Protein AF-A0A845HX60-F1 (afdb_monomer)

Sequence (208 aa):
MWHSAYTTTGILAAAALIGAAMPAHAAPAGPSLRDALAPGLLGLYPTERFKLATGRCQDCAAPEQALWYFNDDMVAVAKAGPAGYAPRLRAQEDVLAWLISGGGRPRDQPPPLVWIGSPHVAEGRLGADARLARSDGAPPLPVELTPKLSTNRSYADAGSLAFFAGGDVKARGALTEERFVVRTLWPKRYALGAAAPSVPLAGGETVE

Mean predicted aligned error: 11.23 Å

Organism: NCBI:txid2692166

Secondary structure (DSSP, 8-state):
-------------------------PPPPPPSEEETTSSSEETTEEGGGEEEEETT-SS-SS-HHHHHHTTTSEEEEESS------TTS-HHHHHHHHHHHHTTPPPS---SEEE---SEEEEEEEPTTSEEEETTSPPPEEEEEPPPPTT-SS---HHHHHHHTTSEEEEEEEE-SS-EEEEEEEEGGG---PPPPPPPPPTT----

Foldseek 3Di:
DDDDDDDDDDDDDDDDDPPDDDPDPDDPDDFQKDFLLDWDDDDPDTLVQWDWDFLCDPPAQADVVVSVVRVPAIKTAGPDQADDFDPPDDPVVRVVVCCVVPVPDDDPHHHRMDGSPARMKGKAAQALQQWGDGPVRDDTFHEDEDDDDPPDPDDDDSVNSNVRHRFIKMFGADDDPRHGHGDDIGGCVPPDDPDDPDDPDDVPDDPD

Structure (mmCIF, N/CA/C/O backbone):
data_AF-A0A845HX60-F1
#
_entry.id   AF-A0A845HX60-F1
#
loop_
_atom_site.group_PDB
_atom_site.id
_atom_site.type_symbol
_atom_site.label_atom_id
_atom_site.label_alt_id
_atom_site.label_comp_id
_atom_site.label_asym_id
_atom_site.label_entity_id
_atom_site.label_seq_id
_atom_site.pdbx_PDB_ins_code
_atom_site.Cartn_x
_atom_site.Cartn_y
_atom_site.Cartn_z
_atom_site.occupancy
_atom_site.B_iso_or_equiv
_atom_site.auth_seq_id
_atom_site.auth_comp_id
_atom_site.auth_asym_id
_atom_site.auth_atom_id
_atom_site.pdbx_PDB_model_num
ATOM 1 N N . MET A 1 1 ? 30.840 -36.606 80.449 1.00 36.91 1 MET A N 1
ATOM 2 C CA . MET A 1 1 ? 32.286 -36.314 80.308 1.00 36.91 1 MET A CA 1
ATOM 3 C C . MET A 1 1 ? 32.554 -36.172 78.813 1.00 36.91 1 MET A C 1
ATOM 5 O O . MET A 1 1 ? 32.333 -37.140 78.109 1.00 36.91 1 MET A O 1
ATOM 9 N N . TRP A 1 2 ? 32.534 -34.954 78.261 1.00 35.72 2 TRP A N 1
ATOM 10 C CA . TRP A 1 2 ? 33.646 -33.986 78.112 1.00 35.72 2 TRP A CA 1
ATOM 11 C C . TRP A 1 2 ? 34.574 -34.267 76.899 1.00 35.72 2 TRP A C 1
ATOM 13 O O . TRP A 1 2 ? 35.331 -35.226 76.948 1.00 35.72 2 TRP A O 1
ATOM 23 N N . HIS A 1 3 ? 34.503 -33.344 75.910 1.00 36.12 3 HIS A N 1
ATOM 24 C CA . HIS A 1 3 ? 35.477 -32.909 74.862 1.00 36.12 3 HIS A CA 1
ATOM 25 C C . HIS A 1 3 ? 35.933 -33.911 73.771 1.00 36.12 3 HIS A C 1
ATOM 27 O O . HIS A 1 3 ? 35.998 -35.098 74.031 1.00 36.12 3 HIS A O 1
ATOM 33 N N . SER A 1 4 ? 36.296 -33.565 72.520 1.00 39.12 4 SER A N 1
ATOM 34 C CA . SER A 1 4 ? 36.522 -32.318 71.744 1.00 39.12 4 SER A CA 1
ATOM 35 C C . SER A 1 4 ? 36.576 -32.705 70.240 1.00 39.12 4 SER A C 1
ATOM 37 O O . SER A 1 4 ? 37.099 -33.766 69.922 1.00 39.12 4 SER A O 1
ATOM 39 N N . ALA A 1 5 ? 35.887 -32.012 69.323 1.00 44.66 5 ALA A N 1
ATOM 40 C CA . ALA A 1 5 ? 36.403 -31.038 68.335 1.00 44.66 5 ALA A CA 1
ATOM 41 C C . ALA A 1 5 ? 37.533 -31.505 67.383 1.00 44.66 5 ALA A C 1
ATOM 43 O O . ALA A 1 5 ? 38.643 -31.712 67.846 1.00 44.66 5 ALA A O 1
ATOM 44 N N . TYR A 1 6 ? 37.278 -31.505 66.061 1.00 43.16 6 TYR A N 1
ATOM 45 C CA . TYR A 1 6 ? 38.145 -30.854 65.060 1.00 43.16 6 TYR A CA 1
ATOM 46 C C . TYR A 1 6 ? 37.340 -30.405 63.827 1.00 43.16 6 TYR A C 1
ATOM 48 O O . TYR A 1 6 ? 36.548 -31.138 63.242 1.00 43.16 6 TYR A O 1
ATOM 56 N N . THR A 1 7 ? 37.559 -29.140 63.499 1.00 41.31 7 THR A N 1
ATOM 57 C CA . THR A 1 7 ? 37.033 -28.297 62.427 1.00 41.31 7 THR A CA 1
ATOM 58 C C . THR A 1 7 ? 37.744 -28.564 61.101 1.00 41.31 7 THR A C 1
ATOM 60 O O . THR A 1 7 ? 38.963 -28.702 61.078 1.00 41.31 7 THR A O 1
ATOM 63 N N . THR A 1 8 ? 37.037 -28.477 59.972 1.00 39.91 8 THR A N 1
ATOM 64 C CA . THR A 1 8 ? 37.617 -27.893 58.749 1.00 39.91 8 THR A CA 1
ATOM 65 C C . THR A 1 8 ? 36.524 -27.185 57.957 1.00 39.91 8 THR A C 1
ATOM 67 O O . THR A 1 8 ? 35.612 -27.792 57.403 1.00 39.91 8 THR A O 1
ATOM 70 N N . THR A 1 9 ? 36.614 -25.864 57.978 1.00 41.31 9 THR A N 1
ATOM 71 C CA . THR A 1 9 ? 35.758 -24.896 57.303 1.00 41.31 9 THR A CA 1
ATOM 72 C C . THR A 1 9 ? 36.199 -24.779 55.843 1.00 41.31 9 THR A C 1
ATOM 74 O O . THR A 1 9 ? 37.359 -24.474 55.582 1.00 41.31 9 THR A O 1
ATOM 77 N N . GLY A 1 10 ? 35.288 -24.979 54.892 1.00 34.03 10 GLY A N 1
ATOM 78 C CA . GLY A 1 10 ? 35.489 -24.645 53.481 1.00 34.03 10 GLY A CA 1
ATOM 79 C C . GLY A 1 10 ? 34.378 -23.711 53.019 1.00 34.03 10 GLY A C 1
ATOM 80 O O . GLY A 1 10 ? 33.298 -24.168 52.661 1.00 34.03 10 GLY A O 1
ATOM 81 N N . ILE A 1 11 ? 34.618 -22.401 53.080 1.00 39.34 11 ILE A N 1
ATOM 82 C CA . ILE A 1 11 ? 33.700 -21.375 52.572 1.00 39.34 11 ILE A CA 1
ATOM 83 C C . ILE A 1 11 ? 33.943 -21.248 51.063 1.00 39.34 11 ILE A C 1
ATOM 85 O O . ILE A 1 11 ? 34.965 -20.712 50.643 1.00 39.34 11 ILE A O 1
ATOM 89 N N . LEU A 1 12 ? 33.008 -21.737 50.246 1.00 40.72 12 LEU A N 1
ATOM 90 C CA . LEU A 1 12 ? 32.929 -21.399 48.824 1.00 40.72 12 LEU A CA 1
ATOM 91 C C . LEU A 1 12 ? 32.175 -20.071 48.689 1.00 40.72 12 LEU A C 1
ATOM 93 O O . LEU A 1 12 ? 30.964 -20.005 48.893 1.00 40.72 12 LEU A O 1
ATOM 97 N N . ALA A 1 13 ? 32.905 -19.004 48.370 1.00 38.59 13 ALA A N 1
ATOM 98 C CA . ALA A 1 13 ? 32.329 -17.712 48.026 1.00 38.59 13 ALA A CA 1
ATOM 99 C C . ALA A 1 13 ? 31.690 -17.792 46.628 1.00 38.59 13 ALA A C 1
ATOM 101 O O . ALA A 1 13 ? 32.388 -17.871 45.619 1.00 38.59 13 ALA A O 1
ATOM 102 N N . ALA A 1 14 ? 30.358 -17.775 46.564 1.00 43.72 14 ALA A N 1
ATOM 103 C CA . ALA A 1 14 ? 29.626 -17.609 45.314 1.00 43.72 14 ALA A CA 1
ATOM 104 C C . ALA A 1 14 ? 29.605 -16.118 44.941 1.00 43.72 14 ALA A C 1
ATOM 106 O O . ALA A 1 14 ? 28.894 -15.321 45.552 1.00 43.72 14 ALA A O 1
ATOM 107 N N . ALA A 1 15 ? 30.409 -15.728 43.952 1.00 43.47 15 ALA A N 1
ATOM 108 C CA . ALA A 1 15 ? 30.365 -14.391 43.374 1.00 43.47 15 ALA A CA 1
ATOM 109 C C . ALA A 1 15 ? 29.103 -14.250 42.504 1.00 43.47 15 ALA A C 1
ATOM 111 O O . ALA A 1 15 ? 29.011 -14.828 41.421 1.00 43.47 15 ALA A O 1
ATOM 112 N N . ALA A 1 16 ? 28.118 -13.491 42.984 1.00 45.81 16 ALA A N 1
ATOM 113 C CA . ALA A 1 16 ? 26.939 -13.122 42.211 1.00 45.81 16 ALA A CA 1
ATOM 114 C C . ALA A 1 16 ? 27.308 -12.034 41.187 1.00 45.81 16 ALA A C 1
ATOM 116 O O . ALA A 1 16 ? 27.541 -10.880 41.544 1.00 45.81 16 ALA A O 1
ATOM 117 N N . LEU A 1 17 ? 27.362 -12.401 39.906 1.00 46.72 17 LEU A N 1
ATOM 118 C CA . LEU A 1 17 ? 27.446 -11.449 38.799 1.00 46.72 17 LEU A CA 1
ATOM 119 C C . LEU A 1 17 ? 26.078 -10.780 38.618 1.00 46.72 17 LEU A C 1
ATOM 121 O O . LEU A 1 17 ? 25.157 -11.358 38.044 1.00 46.72 17 LEU A O 1
ATOM 125 N N . ILE A 1 18 ? 25.945 -9.551 39.115 1.00 51.00 18 ILE A N 1
ATOM 126 C CA . ILE A 1 18 ? 24.811 -8.675 38.812 1.00 51.00 18 ILE A CA 1
ATOM 127 C C . ILE A 1 18 ? 25.008 -8.171 37.379 1.00 51.00 18 ILE A C 1
ATOM 129 O O . ILE A 1 18 ? 25.743 -7.217 37.130 1.00 51.00 18 ILE A O 1
ATOM 133 N N . GLY A 1 19 ? 24.385 -8.853 36.418 1.00 45.31 19 GLY A N 1
ATOM 134 C CA . GLY A 1 19 ? 24.294 -8.382 35.042 1.00 45.31 19 GLY A CA 1
ATOM 135 C C . GLY A 1 19 ? 23.405 -7.144 34.982 1.00 45.31 19 GLY A C 1
ATOM 136 O O . GLY A 1 19 ? 22.187 -7.244 35.121 1.00 45.31 19 GLY A O 1
ATOM 137 N N . ALA A 1 20 ? 24.006 -5.971 34.786 1.00 49.97 20 ALA A N 1
ATOM 138 C CA . ALA A 1 20 ? 23.275 -4.754 34.470 1.00 49.97 20 ALA A CA 1
ATOM 139 C C . ALA A 1 20 ? 22.610 -4.919 33.094 1.00 49.97 20 ALA A C 1
ATOM 141 O O . ALA A 1 20 ? 23.265 -4.820 32.056 1.00 49.97 20 ALA A O 1
ATOM 142 N N . ALA A 1 21 ? 21.309 -5.208 33.083 1.00 52.66 21 ALA A N 1
ATOM 143 C CA . ALA A 1 21 ? 20.510 -5.179 31.869 1.00 52.66 21 ALA A CA 1
ATOM 144 C C . ALA A 1 21 ? 20.448 -3.729 31.372 1.00 52.66 21 ALA A C 1
ATOM 146 O O . ALA A 1 21 ? 19.842 -2.868 32.011 1.00 52.66 21 ALA A O 1
ATOM 147 N N . MET A 1 22 ? 21.105 -3.443 30.247 1.00 46.00 22 MET A N 1
ATOM 148 C CA . MET A 1 22 ? 20.933 -2.160 29.578 1.00 46.00 22 MET A CA 1
ATOM 149 C C . MET A 1 22 ? 19.471 -2.029 29.134 1.00 46.00 22 MET A C 1
ATOM 151 O O . MET A 1 22 ? 18.942 -2.966 28.528 1.00 46.00 22 MET A O 1
ATOM 155 N N . PRO A 1 23 ? 18.798 -0.900 29.416 1.00 47.34 23 PRO A N 1
ATOM 156 C CA . PRO A 1 23 ? 17.445 -0.683 28.942 1.00 47.34 23 PRO A CA 1
ATOM 157 C C . PRO A 1 23 ? 17.473 -0.673 27.415 1.00 47.34 23 PRO A C 1
ATOM 159 O O . PRO A 1 23 ? 18.129 0.169 26.797 1.00 47.34 23 PRO A O 1
ATOM 162 N N . ALA A 1 24 ? 16.768 -1.628 26.809 1.00 48.38 24 ALA A N 1
ATOM 163 C CA . ALA A 1 24 ? 16.476 -1.592 25.389 1.00 48.38 24 ALA A CA 1
ATOM 164 C C . ALA A 1 24 ? 15.767 -0.263 25.107 1.00 48.38 24 ALA A C 1
ATOM 166 O O . ALA A 1 24 ? 14.646 -0.040 25.567 1.00 48.38 24 ALA A O 1
ATOM 167 N N . HIS A 1 25 ? 16.441 0.646 24.402 1.00 39.41 25 HIS A N 1
ATOM 168 C CA . HIS A 1 25 ? 15.812 1.856 23.896 1.00 39.41 25 HIS A CA 1
ATOM 169 C C . HIS A 1 25 ? 14.713 1.419 22.925 1.00 39.41 25 HIS A C 1
ATOM 171 O O . HIS A 1 25 ? 14.989 1.019 21.793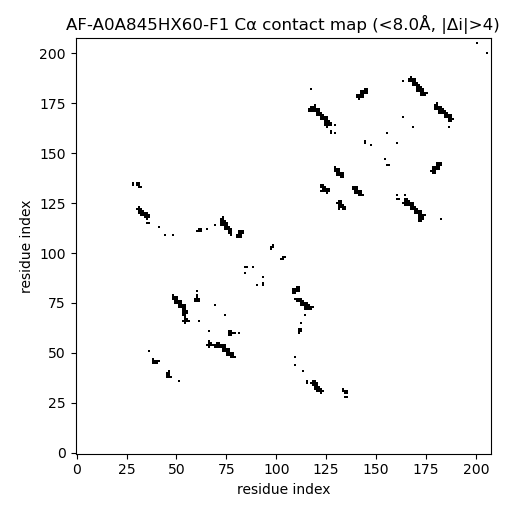 1.00 39.41 25 HIS A O 1
ATOM 177 N N . ALA A 1 26 ? 13.464 1.448 23.388 1.00 51.81 26 ALA A N 1
ATOM 178 C CA . ALA A 1 26 ? 12.316 1.334 22.510 1.00 51.81 26 ALA A CA 1
ATOM 179 C C . ALA A 1 26 ? 12.387 2.507 21.529 1.00 51.81 26 ALA A C 1
ATOM 181 O O . ALA A 1 26 ? 12.453 3.666 21.944 1.00 51.81 26 ALA A O 1
ATOM 182 N N . ALA A 1 27 ? 12.422 2.205 20.230 1.00 50.59 27 ALA A N 1
ATOM 183 C CA . ALA A 1 27 ? 12.310 3.233 19.207 1.00 50.59 27 ALA A CA 1
ATOM 184 C C . ALA A 1 27 ? 11.054 4.082 19.488 1.00 50.59 27 ALA A C 1
ATOM 186 O O . ALA A 1 27 ? 10.033 3.519 19.903 1.00 50.59 27 ALA A O 1
ATOM 187 N N . PRO A 1 28 ? 11.108 5.413 19.291 1.00 48.84 28 PRO A N 1
ATOM 188 C CA . PRO A 1 28 ? 9.949 6.266 19.507 1.00 48.84 28 PRO A CA 1
ATOM 189 C C . PRO A 1 28 ? 8.766 5.727 18.701 1.00 48.84 28 PRO A C 1
ATOM 191 O O . PRO A 1 28 ? 8.905 5.395 17.520 1.00 48.84 28 PRO A O 1
ATOM 194 N N . ALA A 1 29 ? 7.612 5.597 19.355 1.00 60.12 29 ALA A N 1
ATOM 195 C CA . ALA A 1 29 ? 6.400 5.139 18.698 1.00 60.12 29 ALA A CA 1
ATOM 196 C C . ALA A 1 29 ? 6.064 6.115 17.560 1.00 60.12 29 ALA A C 1
ATOM 198 O O . ALA A 1 29 ? 5.822 7.297 17.796 1.00 60.12 29 ALA A O 1
ATOM 199 N N . GLY A 1 30 ? 6.096 5.627 16.318 1.00 60.53 30 GLY A N 1
ATOM 200 C CA . GLY A 1 30 ? 5.631 6.397 15.168 1.00 60.53 30 GLY A CA 1
ATOM 201 C C . GLY A 1 30 ? 4.143 6.755 15.297 1.00 60.53 30 GLY A C 1
ATOM 202 O O . GLY A 1 30 ? 3.441 6.176 16.133 1.00 60.53 30 GLY A O 1
ATOM 203 N N . PRO A 1 31 ? 3.637 7.686 14.469 1.00 72.81 31 PRO A N 1
ATOM 204 C CA . PRO A 1 31 ? 2.230 8.063 14.500 1.00 72.81 31 PRO A CA 1
ATOM 205 C C . PRO A 1 31 ? 1.348 6.834 14.264 1.00 72.81 31 PRO A C 1
ATOM 207 O O . PRO A 1 31 ? 1.544 6.084 13.304 1.00 72.81 31 PRO A O 1
ATOM 210 N N . SER A 1 32 ? 0.376 6.636 15.155 1.00 87.00 32 SER A N 1
ATOM 211 C CA . SER A 1 32 ? -0.538 5.489 15.129 1.00 87.00 32 SER A CA 1
ATOM 212 C C . SER A 1 32 ? -1.526 5.553 13.960 1.00 87.00 32 SER A C 1
ATOM 214 O O . SER A 1 32 ? -2.109 4.550 13.573 1.00 87.00 32 SER A O 1
ATOM 216 N N . LEU A 1 33 ? -1.716 6.736 13.382 1.00 93.19 33 LEU A N 1
ATOM 217 C CA . LEU A 1 33 ? -2.523 6.985 12.204 1.00 93.19 33 LEU A CA 1
ATOM 218 C C . LEU A 1 33 ? -1.753 7.966 11.330 1.00 93.19 33 LEU A C 1
ATOM 220 O O . LEU A 1 33 ? -1.323 9.018 11.799 1.00 93.19 33 LEU A O 1
ATOM 224 N N . ARG A 1 34 ? -1.571 7.623 10.059 1.00 93.00 34 ARG A N 1
ATOM 225 C CA . ARG A 1 34 ? -0.873 8.479 9.103 1.00 93.00 34 ARG A CA 1
ATOM 226 C C . ARG A 1 34 ? -1.533 8.449 7.739 1.00 93.00 34 ARG A C 1
ATOM 228 O O . ARG A 1 34 ? -2.049 7.414 7.309 1.00 93.00 34 ARG A O 1
ATOM 235 N N . ASP A 1 35 ? -1.440 9.581 7.061 1.00 93.06 35 ASP A N 1
ATOM 236 C CA . ASP A 1 35 ? -1.752 9.700 5.647 1.00 93.06 35 ASP A CA 1
ATOM 237 C C . ASP A 1 35 ? -0.653 8.996 4.831 1.00 93.06 35 ASP A C 1
ATOM 239 O O . ASP A 1 35 ? 0.536 9.298 4.948 1.00 93.06 35 ASP A O 1
ATOM 243 N N . ALA A 1 36 ? -1.046 7.993 4.051 1.00 91.38 36 ALA A N 1
ATOM 244 C CA . ALA A 1 36 ? -0.164 7.250 3.159 1.00 91.38 36 ALA A CA 1
ATOM 245 C C . ALA A 1 36 ? 0.166 8.029 1.876 1.00 91.38 36 ALA A C 1
ATOM 247 O O . ALA A 1 36 ? 1.053 7.608 1.133 1.00 91.38 36 ALA A O 1
ATOM 248 N N . LEU A 1 37 ? -0.553 9.124 1.621 1.00 90.69 37 LEU A N 1
ATOM 249 C CA . LEU A 1 37 ? -0.358 10.053 0.511 1.00 90.69 37 LEU A CA 1
ATOM 250 C C . LEU A 1 37 ? 0.542 11.237 0.892 1.00 90.69 37 LEU A C 1
ATOM 252 O O . LEU A 1 37 ? 0.915 12.018 0.016 1.00 90.69 37 LEU A O 1
ATOM 256 N N . ALA A 1 38 ? 0.901 11.370 2.173 1.00 91.44 38 ALA A N 1
ATOM 257 C CA . ALA A 1 38 ? 1.798 12.418 2.638 1.00 91.44 38 ALA A CA 1
ATOM 258 C C . ALA A 1 38 ? 3.194 12.306 1.985 1.00 91.44 38 ALA A C 1
ATOM 260 O O . ALA A 1 38 ? 3.638 11.195 1.672 1.00 91.44 38 ALA A O 1
ATOM 261 N N . PRO A 1 39 ? 3.914 13.435 1.816 1.00 92.62 39 PRO A N 1
ATOM 262 C CA . PRO A 1 39 ? 5.271 13.433 1.275 1.00 92.62 39 PRO A CA 1
ATOM 263 C C . PRO A 1 39 ? 6.222 12.496 2.035 1.00 92.62 39 PRO A C 1
ATOM 265 O O . PRO A 1 39 ? 6.132 12.346 3.255 1.00 92.62 39 PRO A O 1
ATOM 268 N N . GLY A 1 40 ? 7.156 11.875 1.315 1.00 92.19 40 GLY A N 1
ATOM 269 C CA . GLY A 1 40 ? 8.116 10.924 1.866 1.00 92.19 40 GLY A CA 1
ATOM 270 C C . GLY A 1 40 ? 8.702 10.000 0.802 1.00 92.19 40 GLY A C 1
ATOM 271 O O . GLY A 1 40 ? 9.076 10.432 -0.286 1.00 92.19 40 GLY A O 1
ATOM 272 N N . LEU A 1 41 ? 8.792 8.707 1.122 1.00 92.50 41 LEU A N 1
ATOM 273 C CA . LEU A 1 41 ? 9.292 7.680 0.208 1.00 92.50 41 LEU A CA 1
ATOM 274 C C . LEU A 1 41 ? 8.185 6.702 -0.199 1.00 92.50 41 LEU A C 1
ATOM 276 O O . LEU A 1 41 ? 7.475 6.148 0.645 1.00 92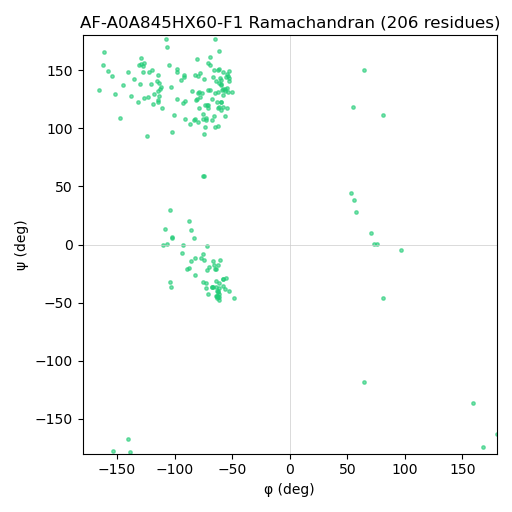.50 41 LEU A O 1
ATOM 280 N N . LEU A 1 42 ? 8.109 6.425 -1.498 1.00 90.56 42 LEU A N 1
ATOM 281 C CA . LEU A 1 42 ? 7.416 5.281 -2.081 1.00 90.56 42 LEU A CA 1
ATOM 282 C C . LEU A 1 42 ? 8.460 4.227 -2.460 1.00 90.56 42 LEU A C 1
ATOM 284 O O . LEU A 1 42 ? 9.111 4.297 -3.505 1.00 90.56 42 LEU A O 1
ATOM 288 N N . GLY A 1 43 ? 8.649 3.252 -1.570 1.00 87.00 43 GLY A N 1
ATOM 289 C CA . GLY A 1 43 ? 9.750 2.297 -1.681 1.00 87.00 43 GLY A CA 1
ATOM 290 C C . GLY A 1 43 ? 11.092 3.015 -1.534 1.00 87.00 43 GLY A C 1
ATOM 291 O O . GLY A 1 43 ? 11.357 3.613 -0.497 1.00 87.00 43 GLY A O 1
ATOM 292 N N . LEU A 1 44 ? 11.919 2.962 -2.579 1.00 89.44 44 LEU A N 1
ATOM 293 C CA . LEU A 1 44 ? 13.229 3.623 -2.624 1.00 89.44 44 LEU A CA 1
ATOM 294 C C . LEU A 1 44 ? 13.183 5.027 -3.245 1.00 89.44 44 LEU A C 1
ATOM 296 O O . LEU A 1 44 ? 14.219 5.677 -3.355 1.00 89.44 44 LEU A O 1
ATOM 300 N N . TYR A 1 45 ? 12.007 5.491 -3.679 1.00 93.69 45 TYR A N 1
ATOM 301 C CA . TYR A 1 45 ? 11.884 6.707 -4.476 1.00 93.69 45 TYR A CA 1
ATOM 302 C C . TYR A 1 45 ? 11.138 7.812 -3.720 1.00 93.69 45 TYR A C 1
ATOM 304 O O . TYR A 1 45 ? 10.120 7.531 -3.086 1.00 93.69 45 TYR A O 1
ATOM 312 N N . PRO A 1 46 ? 11.589 9.073 -3.821 1.00 94.50 46 PRO A N 1
ATOM 313 C CA . PRO A 1 46 ? 10.876 10.211 -3.253 1.00 94.50 46 PRO A CA 1
ATOM 314 C C . PRO A 1 46 ? 9.513 10.420 -3.924 1.00 94.50 46 PRO A C 1
ATOM 316 O O . PRO A 1 46 ? 9.378 10.266 -5.144 1.00 94.50 46 PRO A O 1
ATOM 319 N N . THR A 1 47 ? 8.499 10.780 -3.132 1.00 94.69 47 THR A N 1
ATOM 320 C CA . THR A 1 47 ? 7.115 11.017 -3.586 1.00 94.69 47 THR A CA 1
ATOM 321 C C . THR A 1 47 ? 7.020 12.049 -4.704 1.00 94.69 47 THR A C 1
ATOM 323 O O . THR A 1 47 ? 6.154 11.954 -5.570 1.00 94.69 47 THR A O 1
ATOM 326 N N . GLU A 1 48 ? 7.948 13.002 -4.755 1.00 95.69 48 GLU A N 1
ATOM 327 C CA . GLU A 1 48 ? 7.972 14.111 -5.710 1.00 95.69 48 GLU A CA 1
ATOM 328 C C . GLU A 1 48 ? 8.172 13.629 -7.151 1.00 95.69 48 GLU A C 1
ATOM 330 O O . GLU A 1 48 ? 7.786 14.332 -8.089 1.00 95.69 48 GLU A O 1
ATOM 335 N N . ARG A 1 49 ? 8.714 12.418 -7.344 1.00 95.75 49 ARG A N 1
ATOM 336 C CA . ARG A 1 49 ? 8.853 11.785 -8.666 1.00 95.75 49 ARG A CA 1
ATOM 337 C C . ARG A 1 49 ? 7.537 11.249 -9.216 1.00 95.75 49 ARG A C 1
ATOM 339 O O . ARG A 1 49 ? 7.498 10.869 -10.386 1.00 95.75 49 ARG A O 1
ATOM 346 N N . PHE A 1 50 ? 6.472 11.242 -8.418 1.00 95.50 50 PHE A N 1
ATOM 347 C CA . PHE A 1 50 ? 5.186 10.672 -8.790 1.00 95.50 50 PHE A CA 1
ATOM 348 C C . PHE A 1 50 ? 4.061 11.708 -8.768 1.00 95.50 50 PHE A C 1
ATOM 350 O O . PHE A 1 50 ? 4.077 12.684 -8.016 1.00 95.50 50 PHE A O 1
ATOM 357 N N . LYS A 1 51 ? 3.072 11.493 -9.633 1.00 94.44 51 LYS A N 1
ATOM 358 C CA . LYS A 1 51 ? 1.757 12.138 -9.627 1.00 94.44 51 LYS A CA 1
ATOM 359 C C . LYS A 1 51 ? 0.792 11.175 -8.937 1.00 94.44 51 LYS A C 1
ATOM 361 O O . LYS A 1 51 ? 0.688 10.021 -9.351 1.00 94.44 51 LYS A O 1
ATOM 366 N N . LEU A 1 52 ? 0.096 11.639 -7.901 1.00 94.06 52 LEU A N 1
ATOM 367 C CA . LEU A 1 52 ? -1.023 10.890 -7.332 1.00 94.06 52 LEU A CA 1
ATOM 368 C C . LEU A 1 52 ? -2.198 10.918 -8.312 1.00 94.06 52 LEU A C 1
ATOM 370 O O . LEU A 1 52 ? -2.538 11.972 -8.850 1.00 94.06 52 LEU A O 1
ATOM 374 N N . ALA A 1 53 ? -2.792 9.756 -8.551 1.00 93.50 53 ALA A N 1
ATOM 375 C CA . ALA A 1 53 ? -3.922 9.581 -9.452 1.00 93.50 53 ALA A CA 1
ATOM 376 C C . ALA A 1 53 ? -4.752 8.355 -9.038 1.00 93.50 53 ALA A C 1
ATOM 378 O O . ALA A 1 53 ? -4.437 7.670 -8.063 1.00 93.50 53 ALA A O 1
ATOM 379 N N . THR A 1 54 ? -5.793 8.063 -9.811 1.00 93.38 54 THR A N 1
ATOM 380 C CA . THR A 1 54 ? -6.439 6.745 -9.834 1.00 93.38 54 THR A CA 1
ATOM 381 C C . THR A 1 54 ? -6.089 6.012 -11.127 1.00 93.38 54 THR A C 1
ATOM 383 O O . THR A 1 54 ? -5.545 6.616 -12.059 1.00 93.38 54 THR A O 1
ATOM 386 N N . GLY A 1 55 ? -6.420 4.722 -11.225 1.00 91.62 55 GLY A N 1
ATOM 387 C CA . GLY A 1 55 ? -6.263 3.968 -12.473 1.00 91.62 55 GLY A CA 1
ATOM 388 C C . GLY A 1 55 ? -7.077 4.523 -13.654 1.00 91.62 55 GLY A C 1
ATOM 389 O O . GLY A 1 55 ? -6.771 4.215 -14.798 1.00 91.62 55 GLY A O 1
ATOM 390 N N . ARG A 1 56 ? -8.036 5.431 -13.422 1.00 94.50 56 ARG A N 1
ATOM 391 C CA . ARG A 1 56 ? -8.765 6.167 -14.480 1.00 94.50 56 ARG A CA 1
ATOM 392 C C . ARG A 1 56 ? -7.933 7.239 -15.198 1.00 94.50 56 ARG A C 1
ATOM 394 O O . ARG A 1 56 ? -8.460 7.919 -16.082 1.00 94.50 56 ARG A O 1
ATOM 401 N N . CYS A 1 57 ? -6.672 7.430 -14.816 1.00 92.44 57 CYS A N 1
ATOM 402 C CA . CYS A 1 57 ? -5.785 8.431 -15.399 1.00 92.44 57 CYS A CA 1
ATOM 403 C C . CYS A 1 57 ? -5.537 8.189 -16.898 1.00 92.44 57 CYS A C 1
ATOM 405 O O . CYS A 1 57 ? -4.963 7.174 -17.276 1.00 92.44 57 CYS A O 1
ATOM 407 N N . GLN A 1 58 ? -5.931 9.146 -17.743 1.00 90.62 58 GLN A N 1
ATOM 408 C CA . GLN A 1 58 ? -5.824 9.037 -19.207 1.00 90.62 58 GLN A CA 1
ATOM 409 C C . GLN A 1 58 ? -4.486 9.551 -19.762 1.00 90.62 58 GLN A C 1
ATOM 411 O O . GLN A 1 58 ? -4.102 9.202 -20.871 1.00 90.62 58 GLN A O 1
ATOM 416 N N . ASP A 1 59 ? -3.777 10.391 -19.002 1.00 90.19 59 ASP A N 1
ATOM 417 C CA . ASP A 1 59 ? -2.521 11.049 -19.393 1.00 90.19 59 ASP A CA 1
ATOM 418 C C . ASP A 1 59 ? -1.294 10.485 -18.650 1.00 90.19 59 ASP A C 1
ATOM 420 O O . ASP A 1 59 ? -0.223 11.091 -18.627 1.00 90.19 59 ASP A O 1
ATOM 424 N N . CYS A 1 60 ? -1.453 9.337 -17.993 1.00 91.56 60 CYS A N 1
ATOM 425 C CA . CYS A 1 60 ? -0.431 8.740 -17.148 1.00 91.56 60 CYS A CA 1
ATOM 426 C C . CYS A 1 60 ? 0.565 7.899 -17.955 1.00 91.56 60 CYS A C 1
ATOM 428 O O . CYS A 1 60 ? 0.177 7.015 -18.713 1.00 91.56 60 CYS A O 1
ATOM 430 N N . ALA A 1 61 ? 1.864 8.102 -17.711 1.00 87.50 61 ALA A N 1
ATOM 431 C CA . ALA A 1 61 ? 2.944 7.277 -18.256 1.00 87.50 61 ALA A CA 1
ATOM 432 C C . ALA A 1 61 ? 3.048 5.918 -17.525 1.00 87.50 61 ALA A C 1
ATOM 434 O O . ALA A 1 61 ? 4.074 5.591 -16.928 1.00 87.50 61 ALA A O 1
ATOM 435 N N . ALA A 1 62 ? 1.964 5.139 -17.544 1.00 91.31 62 ALA A N 1
ATOM 436 C CA . ALA A 1 62 ? 1.845 3.825 -16.918 1.00 91.31 62 ALA A CA 1
ATOM 437 C C . ALA A 1 62 ? 1.267 2.789 -17.904 1.00 91.31 62 ALA A C 1
ATOM 439 O O . ALA A 1 62 ? 0.540 3.168 -18.820 1.00 91.31 62 ALA A O 1
ATOM 440 N N . PRO A 1 63 ? 1.551 1.481 -17.731 1.00 90.56 63 PRO A N 1
ATOM 441 C CA . PRO A 1 63 ? 0.943 0.436 -18.551 1.00 90.56 63 PRO A CA 1
ATOM 442 C C . PRO A 1 63 ? -0.588 0.451 -18.464 1.00 90.56 63 PRO A C 1
ATOM 444 O O . PRO A 1 63 ? -1.145 0.463 -17.363 1.00 90.56 63 PRO A O 1
ATOM 447 N N . GLU A 1 64 ? -1.266 0.360 -19.610 1.00 91.12 64 GLU A N 1
ATOM 448 C CA . GLU A 1 64 ? -2.735 0.341 -19.694 1.00 91.12 64 GLU A CA 1
ATOM 449 C C . GLU A 1 64 ? -3.353 -0.783 -18.854 1.00 91.12 64 GLU A C 1
ATOM 451 O O . GLU A 1 64 ? -4.359 -0.586 -18.179 1.00 91.12 64 GLU A O 1
ATOM 456 N N . GLN A 1 65 ? -2.716 -1.956 -18.828 1.00 90.94 65 GLN A N 1
ATOM 457 C CA . GLN A 1 65 ? -3.175 -3.101 -18.042 1.00 90.94 65 GLN A CA 1
ATOM 458 C C . GLN A 1 65 ? -3.130 -2.814 -16.535 1.00 90.94 65 GLN A C 1
ATOM 460 O O . GLN A 1 65 ? -4.013 -3.252 -15.798 1.00 90.94 65 GLN A O 1
ATOM 465 N N . ALA A 1 66 ? -2.125 -2.063 -16.070 1.00 92.25 66 ALA A N 1
ATOM 466 C CA . ALA A 1 66 ? -2.017 -1.680 -14.665 1.00 92.25 66 ALA A CA 1
ATOM 467 C C . ALA A 1 66 ? -3.095 -0.652 -14.294 1.00 92.25 66 ALA A C 1
ATOM 469 O O . ALA A 1 66 ? -3.740 -0.786 -13.257 1.00 92.25 66 ALA A O 1
ATOM 470 N N . LEU A 1 67 ? -3.334 0.332 -15.165 1.00 94.25 67 LEU A N 1
ATOM 471 C CA . LEU A 1 67 ? -4.406 1.316 -15.001 1.00 94.25 67 LEU A CA 1
ATOM 472 C C . LEU A 1 67 ? -5.791 0.650 -14.975 1.00 94.25 67 LEU A C 1
ATOM 474 O O . LEU A 1 67 ? -6.598 0.953 -14.101 1.00 94.25 67 LEU A O 1
ATOM 478 N N . TRP A 1 68 ? -6.029 -0.325 -15.857 1.00 94.19 68 TRP A N 1
ATOM 479 C CA . TRP A 1 68 ? -7.258 -1.118 -15.868 1.00 94.19 68 TRP A CA 1
ATOM 480 C C . TRP A 1 68 ? -7.451 -1.928 -14.578 1.00 94.19 68 TRP A C 1
ATOM 482 O O . TRP A 1 68 ? -8.540 -1.920 -14.007 1.00 94.19 68 TRP A O 1
ATOM 492 N N . TYR A 1 69 ? -6.406 -2.601 -14.086 1.00 92.62 69 TYR A N 1
ATOM 493 C CA . TYR A 1 69 ? -6.504 -3.427 -12.878 1.00 92.62 69 TYR A CA 1
ATOM 494 C C . TYR A 1 69 ? -6.760 -2.589 -11.613 1.00 92.62 69 TYR A C 1
ATOM 496 O O . TYR A 1 69 ? -7.522 -2.995 -10.738 1.00 92.62 69 TYR A O 1
ATOM 504 N N . PHE A 1 70 ? -6.159 -1.398 -11.530 1.00 93.38 70 PHE A N 1
ATOM 505 C CA . PHE A 1 70 ? -6.270 -0.481 -10.389 1.00 93.38 70 PHE A CA 1
ATOM 506 C C . PHE A 1 70 ? -7.203 0.707 -10.666 1.00 93.38 70 PHE A C 1
ATOM 508 O O . PHE A 1 70 ? -7.002 1.787 -10.113 1.00 93.38 70 PHE A O 1
ATOM 515 N N . ASN A 1 71 ? -8.214 0.519 -11.521 1.00 94.00 71 ASN A N 1
ATOM 516 C CA . ASN A 1 71 ? -9.052 1.595 -12.064 1.00 94.00 71 ASN A CA 1
ATOM 517 C C . ASN A 1 71 ? -9.570 2.570 -10.987 1.00 94.00 71 ASN A C 1
ATOM 519 O O . ASN A 1 71 ? -9.449 3.786 -11.123 1.00 94.00 71 ASN A O 1
ATOM 523 N N . ASP A 1 72 ? -10.073 2.024 -9.879 1.00 91.31 72 ASP A N 1
ATOM 524 C CA . ASP A 1 72 ? -10.676 2.779 -8.770 1.00 91.31 72 ASP A CA 1
ATOM 525 C C . ASP A 1 72 ? -9.765 2.935 -7.545 1.00 91.31 72 ASP A C 1
ATOM 527 O O . ASP A 1 72 ? -10.175 3.472 -6.517 1.00 91.31 72 ASP A O 1
ATOM 531 N N . ASP A 1 73 ? -8.516 2.490 -7.648 1.00 91.31 73 ASP A N 1
ATOM 532 C CA . ASP A 1 73 ? -7.561 2.544 -6.551 1.00 91.31 73 ASP A CA 1
ATOM 533 C C . ASP A 1 73 ? -6.635 3.757 -6.678 1.00 91.31 73 ASP A C 1
ATOM 535 O O . ASP A 1 73 ? -6.262 4.179 -7.774 1.00 91.31 73 ASP A O 1
ATOM 539 N N . MET A 1 74 ? -6.204 4.284 -5.529 1.00 92.25 74 MET A N 1
ATOM 540 C CA . MET A 1 74 ? -5.152 5.298 -5.479 1.00 92.25 74 MET A CA 1
ATOM 541 C C . MET A 1 74 ? -3.810 4.699 -5.906 1.00 92.25 74 MET A C 1
ATOM 543 O O . MET A 1 74 ? -3.319 3.718 -5.329 1.00 92.25 74 MET A O 1
ATOM 547 N N . VAL A 1 75 ? -3.197 5.340 -6.894 1.00 94.50 75 VAL A N 1
ATOM 548 C CA . VAL A 1 75 ? -1.901 4.978 -7.465 1.00 94.50 75 VAL A CA 1
ATOM 549 C C . VAL A 1 75 ? -0.982 6.196 -7.508 1.00 94.50 75 VAL A C 1
ATOM 551 O O . VAL A 1 75 ? -1.431 7.342 -7.555 1.00 94.50 75 VAL A O 1
ATOM 554 N N . ALA A 1 76 ? 0.322 5.948 -7.507 1.00 95.81 76 ALA A N 1
ATOM 555 C CA . ALA A 1 76 ? 1.331 6.955 -7.799 1.00 95.81 76 ALA A CA 1
ATOM 556 C C . ALA A 1 76 ? 1.986 6.608 -9.137 1.00 95.81 76 ALA A C 1
ATOM 558 O O . ALA A 1 76 ? 2.594 5.547 -9.272 1.00 95.81 76 ALA A O 1
ATOM 559 N N . VAL A 1 77 ? 1.852 7.481 -10.131 1.00 95.88 77 VAL A N 1
ATOM 560 C CA . VAL A 1 77 ? 2.415 7.276 -11.473 1.00 95.88 77 VAL A CA 1
ATOM 561 C C . VAL A 1 77 ? 3.669 8.116 -11.632 1.00 95.88 77 VAL A C 1
ATOM 563 O O . VAL A 1 77 ? 3.685 9.282 -11.237 1.00 95.88 77 VAL A O 1
ATOM 566 N N . ALA A 1 78 ? 4.727 7.538 -12.195 1.00 95.50 78 ALA A N 1
ATOM 567 C CA . ALA A 1 78 ? 5.971 8.261 -12.429 1.00 95.50 78 ALA A CA 1
ATOM 568 C C . ALA A 1 78 ? 5.743 9.481 -13.337 1.00 95.50 78 ALA A C 1
ATOM 570 O O . ALA A 1 78 ? 5.123 9.383 -14.393 1.00 95.50 78 ALA A O 1
ATOM 571 N N . LYS A 1 79 ? 6.289 10.637 -12.947 1.00 95.12 79 LYS A N 1
ATOM 572 C CA . LYS A 1 79 ? 6.220 11.869 -13.749 1.00 95.12 79 LYS A CA 1
ATOM 573 C C . LYS A 1 79 ? 7.128 11.821 -14.976 1.00 95.12 79 LYS A C 1
ATOM 575 O O . LYS A 1 79 ? 6.814 12.439 -15.986 1.00 95.12 79 LYS A O 1
ATOM 580 N N . ALA A 1 80 ? 8.272 11.143 -14.874 1.00 92.62 80 ALA A N 1
ATOM 581 C CA . ALA A 1 80 ? 9.266 11.086 -15.939 1.00 92.62 80 ALA A CA 1
ATOM 582 C C . ALA A 1 80 ? 10.181 9.863 -15.812 1.00 92.62 80 ALA A C 1
ATOM 584 O O . ALA A 1 80 ? 10.490 9.417 -14.706 1.00 92.62 80 ALA A O 1
ATOM 585 N N . GLY A 1 81 ? 10.642 9.376 -16.968 1.00 91.19 81 GLY A N 1
ATOM 586 C CA . GLY A 1 81 ? 11.645 8.317 -17.095 1.00 91.19 81 GLY A CA 1
ATOM 587 C C . GLY A 1 81 ? 11.345 7.031 -16.319 1.00 91.19 81 GLY A C 1
ATOM 588 O O . GLY A 1 81 ? 12.266 6.545 -15.656 1.00 91.19 81 GLY A O 1
ATOM 589 N N . PRO A 1 82 ? 10.106 6.495 -16.340 1.00 93.31 82 PRO A N 1
ATOM 590 C CA . PRO A 1 82 ? 9.824 5.254 -15.640 1.00 93.31 82 PRO A CA 1
ATOM 591 C C . PRO A 1 82 ? 10.635 4.093 -16.210 1.00 93.31 82 PRO A C 1
ATOM 593 O O . PRO A 1 82 ? 10.916 4.041 -17.410 1.00 93.31 82 PRO A O 1
ATOM 596 N N . ALA A 1 83 ? 10.949 3.132 -15.348 1.00 90.50 83 ALA A N 1
ATOM 597 C CA . ALA A 1 83 ? 11.400 1.824 -15.782 1.00 90.50 83 ALA A CA 1
ATOM 598 C C . ALA A 1 83 ? 10.304 1.180 -16.645 1.00 90.50 83 ALA A C 1
ATOM 600 O O . ALA A 1 83 ? 9.114 1.263 -16.333 1.00 90.50 83 ALA A O 1
ATOM 601 N N . GLY A 1 84 ? 10.704 0.548 -17.742 1.00 87.19 84 GLY A N 1
ATOM 602 C CA . GLY A 1 84 ? 9.791 -0.070 -18.697 1.00 87.19 84 GLY A CA 1
ATOM 603 C C . GLY A 1 84 ? 10.308 -1.415 -19.181 1.00 87.19 84 GLY A C 1
ATOM 604 O O . GLY A 1 84 ? 11.370 -1.868 -18.759 1.00 87.19 84 GLY A O 1
ATOM 605 N N . TYR A 1 85 ? 9.544 -2.020 -20.081 1.00 87.81 85 TYR A N 1
ATOM 606 C CA . TYR A 1 85 ? 9.882 -3.264 -20.765 1.00 87.81 85 TYR A CA 1
ATOM 607 C C . TYR A 1 85 ? 9.745 -3.065 -22.276 1.00 87.81 85 TYR A C 1
ATOM 609 O O . TYR A 1 85 ? 8.967 -2.214 -22.720 1.00 87.81 85 TYR A O 1
ATOM 617 N N . ALA A 1 86 ? 10.477 -3.838 -23.078 1.00 90.50 86 ALA A N 1
ATOM 618 C CA . ALA A 1 86 ? 10.288 -3.866 -24.524 1.00 90.50 86 ALA A CA 1
ATOM 619 C C . ALA A 1 86 ? 9.016 -4.669 -24.882 1.00 90.50 86 ALA A C 1
ATOM 621 O O . ALA A 1 86 ? 9.014 -5.892 -24.741 1.00 90.50 86 ALA A O 1
ATOM 622 N N . PRO A 1 87 ? 7.939 -4.052 -25.417 1.00 86.75 87 PRO A N 1
ATOM 623 C CA . PRO A 1 87 ? 6.638 -4.727 -25.558 1.00 86.75 87 PRO A CA 1
ATOM 624 C C . PRO A 1 87 ? 6.604 -5.899 -26.545 1.00 86.75 87 PRO A C 1
ATOM 626 O O . PRO A 1 87 ? 5.634 -6.648 -26.586 1.00 86.75 87 PRO A O 1
ATOM 629 N N . ARG A 1 88 ? 7.634 -6.024 -27.389 1.00 91.12 88 ARG A N 1
ATOM 630 C CA . ARG A 1 88 ? 7.746 -7.066 -28.421 1.00 91.12 88 ARG A CA 1
ATOM 631 C C . ARG A 1 88 ? 8.763 -8.152 -28.080 1.00 91.12 88 ARG A C 1
ATOM 633 O O . ARG A 1 88 ? 8.959 -9.049 -28.893 1.00 91.12 88 ARG A O 1
ATOM 640 N N . LEU A 1 89 ? 9.418 -8.060 -26.925 1.00 94.25 89 LEU A N 1
ATOM 641 C CA . LEU A 1 89 ? 10.324 -9.095 -26.444 1.00 94.25 89 LEU A CA 1
ATOM 642 C C . LEU A 1 89 ? 9.605 -9.990 -25.444 1.00 94.25 89 LEU A C 1
ATOM 644 O O . LEU A 1 89 ? 8.711 -9.553 -24.716 1.00 94.25 89 LEU A O 1
ATOM 648 N N . ARG A 1 90 ? 10.027 -11.254 -25.373 1.00 95.38 90 ARG A N 1
ATOM 649 C CA . ARG A 1 90 ? 9.659 -12.097 -24.234 1.00 95.38 90 ARG A CA 1
ATOM 650 C C . ARG A 1 90 ? 10.321 -11.535 -22.978 1.00 95.38 90 ARG A C 1
ATOM 652 O O . ARG A 1 90 ? 11.424 -10.998 -23.051 1.00 95.38 90 ARG A O 1
ATOM 659 N N . ALA A 1 91 ? 9.693 -11.716 -21.818 1.00 92.62 91 ALA A N 1
ATOM 660 C CA . ALA A 1 91 ? 10.201 -11.175 -20.554 1.00 92.62 91 ALA A CA 1
ATOM 661 C C . ALA A 1 91 ? 11.669 -11.564 -20.283 1.00 92.62 91 ALA A C 1
ATOM 663 O O . ALA A 1 91 ? 12.465 -10.733 -19.859 1.00 92.62 91 ALA A O 1
ATOM 664 N N . GLN A 1 92 ? 12.057 -12.807 -20.587 1.00 95.69 92 GLN A N 1
ATOM 665 C CA . GLN A 1 92 ? 13.434 -13.279 -20.413 1.00 95.69 92 GLN A CA 1
ATOM 666 C C . GLN A 1 92 ? 14.420 -12.594 -21.373 1.00 95.69 92 GLN A C 1
ATOM 668 O O . GLN A 1 92 ? 15.552 -12.311 -20.990 1.00 95.69 92 GLN A O 1
ATOM 673 N N . GLU A 1 93 ? 14.001 -12.314 -22.609 1.00 97.06 93 GLU A N 1
ATOM 674 C CA . GLU A 1 93 ? 14.823 -11.623 -23.612 1.00 97.06 93 GLU A CA 1
ATOM 675 C C . GLU A 1 93 ? 14.981 -10.139 -23.279 1.00 97.06 93 GLU A C 1
ATOM 677 O O . GLU A 1 93 ? 16.066 -9.590 -23.449 1.00 97.06 93 GLU A O 1
ATOM 682 N N . ASP A 1 94 ? 13.929 -9.507 -22.756 1.00 94.56 94 ASP A N 1
ATOM 683 C CA . ASP A 1 94 ? 13.965 -8.126 -22.273 1.00 94.56 94 ASP A CA 1
ATOM 684 C C . ASP A 1 94 ? 14.934 -7.972 -21.090 1.00 94.56 94 ASP A C 1
ATOM 686 O O . ASP A 1 94 ? 15.811 -7.106 -21.103 1.00 94.56 94 ASP A O 1
ATOM 690 N N . VAL A 1 95 ? 14.868 -8.883 -20.111 1.00 92.88 95 VAL A N 1
ATOM 691 C CA . VAL A 1 95 ? 15.813 -8.916 -18.981 1.00 92.88 95 VAL A CA 1
ATOM 692 C C . VAL A 1 95 ? 17.246 -9.171 -19.457 1.00 92.88 95 VAL A C 1
ATOM 694 O O . VAL A 1 95 ? 18.171 -8.514 -18.978 1.00 92.88 95 VAL A O 1
ATOM 697 N N . LEU A 1 96 ? 17.454 -10.076 -20.419 1.00 94.19 96 LEU A N 1
ATOM 698 C CA . LEU A 1 96 ? 18.776 -10.322 -21.000 1.00 94.19 96 LEU A CA 1
ATOM 699 C C . LEU A 1 96 ? 19.320 -9.079 -21.720 1.00 94.19 96 LEU A C 1
ATOM 701 O O . LEU A 1 96 ? 20.478 -8.712 -21.523 1.00 94.19 96 LEU A O 1
ATOM 705 N N . ALA A 1 97 ? 18.494 -8.395 -22.513 1.00 93.00 97 ALA A N 1
ATOM 706 C CA . ALA A 1 97 ? 18.879 -7.160 -23.189 1.00 93.00 97 ALA A CA 1
ATOM 707 C C . ALA A 1 97 ? 19.216 -6.044 -22.182 1.00 93.00 97 ALA A C 1
ATOM 709 O O . ALA A 1 97 ? 20.205 -5.320 -22.348 1.00 93.00 97 ALA A O 1
ATOM 710 N N . TRP A 1 98 ? 18.444 -5.929 -21.098 1.00 91.69 98 TRP A N 1
ATOM 711 C CA . TRP A 1 98 ? 18.737 -5.023 -19.987 1.00 91.69 98 TRP A CA 1
ATOM 712 C C . TRP A 1 98 ? 20.075 -5.358 -19.310 1.00 91.69 98 TRP A C 1
ATOM 714 O O . TRP A 1 98 ? 20.884 -4.454 -19.085 1.00 91.69 98 TRP A O 1
ATOM 724 N N . LEU A 1 99 ? 20.343 -6.640 -19.041 1.00 93.19 99 LEU A N 1
ATOM 725 C CA . LEU A 1 99 ? 21.589 -7.110 -18.432 1.00 93.19 99 LEU A CA 1
ATOM 726 C C . LEU A 1 99 ? 22.800 -6.788 -19.314 1.00 93.19 99 LEU A C 1
ATOM 728 O O . LEU A 1 99 ? 23.780 -6.239 -18.815 1.00 93.19 99 LEU A O 1
ATOM 732 N N . ILE A 1 100 ? 22.719 -7.081 -20.614 1.00 94.38 100 ILE A N 1
ATOM 733 C CA . ILE A 1 100 ? 23.800 -6.824 -21.577 1.00 94.38 100 ILE A CA 1
ATOM 734 C C . ILE A 1 100 ? 24.066 -5.321 -21.714 1.00 94.38 100 ILE A C 1
ATOM 736 O O . ILE A 1 100 ? 25.218 -4.897 -21.704 1.00 94.38 100 ILE A O 1
ATOM 740 N N . SER A 1 101 ? 23.016 -4.503 -21.817 1.00 90.44 101 SER A N 1
ATOM 741 C CA . SER A 1 101 ? 23.165 -3.054 -22.024 1.00 90.44 101 SER A CA 1
ATOM 742 C C . SER A 1 101 ? 23.587 -2.286 -20.767 1.00 90.44 101 SER A C 1
ATOM 744 O O . SER A 1 101 ? 24.279 -1.276 -20.875 1.00 90.44 101 SER A O 1
ATOM 746 N N . GLY A 1 102 ? 23.172 -2.735 -19.579 1.00 87.12 102 GLY A N 1
ATOM 747 C CA . GLY A 1 102 ? 23.412 -2.044 -18.307 1.00 87.12 102 GLY A CA 1
ATOM 748 C C . GLY A 1 102 ? 24.409 -2.728 -17.372 1.00 87.12 102 GLY A C 1
ATOM 749 O O . GLY A 1 102 ? 24.630 -2.237 -16.265 1.00 87.12 102 GLY A O 1
ATOM 750 N N . GLY A 1 103 ? 24.967 -3.882 -17.754 1.00 88.69 103 GLY A N 1
ATOM 751 C CA . GLY A 1 103 ? 25.817 -4.698 -16.880 1.00 88.69 103 GLY A CA 1
ATOM 752 C C . GLY A 1 103 ? 25.118 -5.127 -15.585 1.00 88.69 103 GLY A C 1
ATOM 753 O O . GLY A 1 103 ? 25.770 -5.252 -14.552 1.00 88.69 103 GLY A O 1
ATOM 754 N N . GLY A 1 104 ? 23.786 -5.251 -15.609 1.00 83.75 104 GLY A N 1
ATOM 755 C CA . GLY A 1 104 ? 22.970 -5.616 -14.445 1.00 83.75 104 GLY A CA 1
ATOM 756 C C . GLY A 1 104 ? 22.880 -4.538 -13.361 1.00 83.75 104 GLY A C 1
ATOM 757 O O . GLY A 1 104 ? 22.392 -4.805 -12.264 1.00 83.75 104 GLY A O 1
ATOM 758 N N . ARG A 1 105 ? 23.355 -3.317 -13.632 1.00 85.75 105 ARG A N 1
ATOM 759 C CA . ARG A 1 105 ? 23.312 -2.227 -12.655 1.00 85.75 105 ARG A CA 1
ATOM 760 C C . ARG A 1 105 ? 21.906 -1.621 -12.594 1.00 85.75 105 ARG A C 1
ATOM 762 O O . ARG A 1 105 ? 21.354 -1.272 -13.643 1.00 85.75 105 ARG A O 1
ATOM 769 N N . PRO A 1 106 ? 21.331 -1.443 -11.389 1.00 81.44 106 PRO A N 1
ATOM 770 C CA . PRO A 1 106 ? 20.080 -0.719 -11.229 1.00 81.44 106 PRO A CA 1
ATOM 771 C C . PRO A 1 106 ? 20.205 0.683 -11.821 1.00 81.44 106 PRO A C 1
ATOM 773 O O . PRO A 1 106 ? 21.184 1.391 -11.578 1.00 81.44 106 PRO A O 1
ATOM 776 N N . ARG A 1 107 ? 19.206 1.086 -12.601 1.00 85.12 107 ARG A N 1
ATOM 777 C CA . ARG A 1 107 ? 19.079 2.466 -13.071 1.00 85.12 107 ARG A CA 1
ATOM 778 C C . ARG A 1 107 ? 18.212 3.228 -12.077 1.00 85.12 107 ARG A C 1
ATOM 780 O O . ARG A 1 107 ? 17.266 2.660 -11.536 1.00 85.12 107 ARG A O 1
ATOM 787 N N . ASP A 1 108 ? 18.499 4.510 -11.871 1.00 90.75 108 ASP A N 1
ATOM 788 C CA . ASP A 1 108 ? 17.674 5.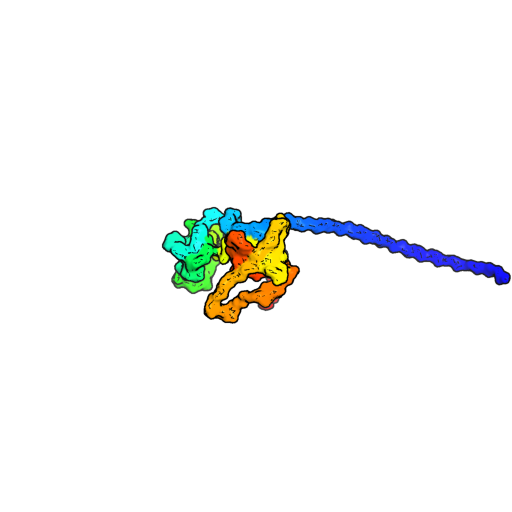396 -11.038 1.00 90.75 108 ASP A CA 1
ATOM 789 C C . ASP A 1 108 ? 16.365 5.799 -11.758 1.00 90.75 108 ASP A C 1
ATOM 791 O O . ASP A 1 108 ? 16.086 6.966 -12.040 1.00 90.75 108 ASP A O 1
ATOM 795 N N . GLN A 1 109 ? 15.574 4.791 -12.122 1.00 92.56 109 GLN A N 1
ATOM 796 C CA . GLN A 1 109 ? 14.296 4.917 -12.812 1.00 92.56 109 GLN A CA 1
ATOM 797 C C . GLN A 1 109 ? 13.186 4.440 -11.876 1.00 92.56 109 GLN A C 1
ATOM 799 O O . GLN A 1 109 ? 13.267 3.312 -11.390 1.00 92.56 109 GLN A O 1
ATOM 804 N N . PRO A 1 110 ? 12.162 5.261 -11.597 1.00 93.94 110 PRO A N 1
ATOM 805 C CA . PRO A 1 110 ? 11.055 4.848 -10.755 1.00 93.94 110 PRO A CA 1
ATOM 806 C C . PRO A 1 110 ? 10.216 3.787 -11.478 1.00 93.94 110 PRO A C 1
ATOM 808 O O . PRO A 1 110 ? 10.177 3.773 -12.712 1.00 93.94 110 PRO A O 1
ATOM 811 N N . PRO A 1 111 ? 9.493 2.923 -10.751 1.00 93.56 111 PRO A N 1
ATOM 812 C CA . PRO A 1 111 ? 8.471 2.093 -11.373 1.00 93.56 111 PRO A CA 1
ATOM 813 C C . PRO A 1 111 ? 7.422 2.980 -12.066 1.00 93.56 111 PRO A C 1
ATOM 815 O O . PRO A 1 111 ? 7.132 4.077 -11.579 1.00 93.56 111 PRO A O 1
ATOM 818 N N . PRO A 1 112 ? 6.813 2.519 -13.172 1.00 93.88 112 PRO A N 1
ATOM 819 C CA . PRO A 1 112 ? 5.833 3.317 -13.905 1.00 93.88 112 PRO A CA 1
ATOM 820 C C . PRO A 1 112 ? 4.584 3.610 -13.069 1.00 93.88 112 PRO A C 1
ATOM 822 O O . PRO A 1 112 ? 3.983 4.673 -13.199 1.00 93.88 112 PRO A O 1
ATOM 825 N N . LEU A 1 113 ? 4.223 2.686 -12.176 1.00 94.50 113 LEU A N 1
ATOM 826 C CA . LEU A 1 113 ? 3.087 2.800 -11.276 1.00 94.50 113 LEU A CA 1
ATOM 827 C C . LEU A 1 113 ? 3.417 2.142 -9.934 1.00 94.50 113 LEU A C 1
ATOM 829 O O . LEU A 1 113 ? 3.954 1.036 -9.889 1.00 94.50 113 LEU A O 1
ATOM 833 N N . VAL A 1 114 ? 3.044 2.806 -8.842 1.00 94.56 114 VAL A N 1
ATOM 834 C CA . VAL A 1 114 ? 3.036 2.255 -7.484 1.00 94.56 114 VAL A CA 1
ATOM 835 C C . VAL A 1 114 ? 1.593 2.183 -7.002 1.00 94.56 114 VAL A C 1
ATOM 837 O O . VAL A 1 114 ? 0.899 3.198 -6.941 1.00 94.56 114 VAL A O 1
ATOM 840 N N . TRP A 1 115 ? 1.140 0.989 -6.626 1.00 93.69 115 TRP A N 1
ATOM 841 C CA . TRP A 1 115 ? -0.151 0.822 -5.966 1.00 93.69 115 TRP A CA 1
ATOM 842 C C . TRP A 1 115 ? -0.029 1.201 -4.487 1.00 93.69 115 TRP A C 1
ATOM 844 O O . TRP A 1 115 ? 0.721 0.580 -3.734 1.00 93.69 115 TRP A O 1
ATOM 854 N N . ILE A 1 116 ? -0.759 2.234 -4.060 1.00 92.31 116 ILE A N 1
ATOM 855 C CA . ILE A 1 116 ? -0.717 2.725 -2.671 1.00 92.31 116 ILE A CA 1
ATOM 856 C C . ILE A 1 116 ? -1.630 1.874 -1.771 1.00 92.31 116 ILE A C 1
ATOM 858 O O . ILE A 1 116 ? -1.404 1.741 -0.562 1.00 92.31 116 ILE A O 1
ATOM 862 N N . GLY A 1 117 ? -2.661 1.264 -2.358 1.00 87.44 117 GLY A N 1
ATOM 863 C CA . GLY A 1 117 ? -3.601 0.365 -1.692 1.00 87.44 117 GLY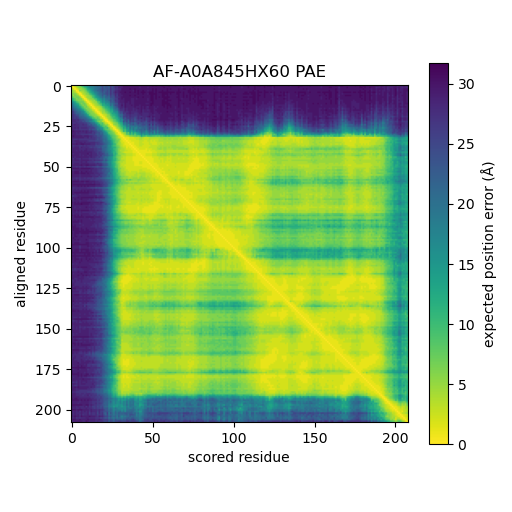 A CA 1
ATOM 864 C C . GLY A 1 117 ? -4.700 1.079 -0.912 1.00 87.44 117 GLY A C 1
ATOM 865 O O . GLY A 1 117 ? -5.865 0.703 -1.015 1.00 87.44 117 GLY A O 1
ATOM 866 N N . SER A 1 118 ? -4.369 2.099 -0.117 1.00 92.69 118 SER A N 1
ATOM 867 C CA . SER A 1 118 ? -5.346 2.900 0.639 1.00 92.69 118 SER A CA 1
ATOM 868 C C . SER A 1 118 ? -4.740 4.235 1.091 1.00 92.69 118 SER A C 1
ATOM 870 O O . SER A 1 118 ? -3.523 4.292 1.278 1.00 92.69 118 SER A O 1
ATOM 872 N N . PRO A 1 119 ? -5.556 5.283 1.311 1.00 93.44 119 PRO A N 1
ATOM 873 C CA . PRO A 1 119 ? -5.061 6.610 1.684 1.00 93.44 119 PRO A CA 1
ATOM 874 C C . PRO A 1 119 ? -4.522 6.691 3.114 1.00 93.44 119 PRO A C 1
ATOM 876 O O . PRO A 1 119 ? -3.713 7.559 3.396 1.00 93.44 119 PRO A O 1
ATOM 879 N N . HIS A 1 120 ? -4.914 5.793 4.020 1.00 95.94 120 HIS A N 1
ATOM 880 C CA . HIS A 1 120 ? -4.502 5.867 5.420 1.00 95.94 120 HIS A CA 1
ATOM 881 C C . HIS A 1 120 ? -3.891 4.554 5.911 1.00 95.94 120 HIS A C 1
ATOM 883 O O . HIS A 1 120 ? -4.279 3.455 5.499 1.00 95.94 120 HIS A O 1
ATOM 889 N N . VAL A 1 121 ? -2.942 4.680 6.836 1.00 95.25 121 VAL A N 1
ATOM 890 C CA . VAL A 1 121 ? -2.350 3.575 7.596 1.00 95.25 121 VAL A CA 1
ATOM 891 C C . VAL A 1 121 ? -2.651 3.806 9.069 1.00 95.25 121 VAL A C 1
ATOM 893 O O . VAL A 1 121 ? -2.352 4.883 9.579 1.00 95.25 121 VAL A O 1
ATOM 896 N N . ALA A 1 122 ? -3.180 2.791 9.747 1.00 95.94 122 ALA A N 1
ATOM 897 C CA . ALA A 1 122 ? -3.391 2.796 11.189 1.00 95.94 122 ALA A CA 1
ATOM 898 C C . ALA A 1 122 ? -2.614 1.646 11.850 1.00 95.94 122 ALA A C 1
ATOM 900 O O . ALA A 1 122 ? -2.584 0.531 11.334 1.00 95.94 122 ALA A O 1
ATOM 901 N N . GLU A 1 123 ? -1.973 1.899 12.983 1.00 95.50 123 GLU A N 1
ATOM 902 C CA . GLU A 1 123 ? -1.228 0.930 13.780 1.00 95.50 123 GLU A CA 1
ATOM 903 C C . GLU A 1 123 ? -1.667 1.021 15.241 1.00 95.50 123 GLU A C 1
ATOM 905 O O . GLU A 1 123 ? -1.848 2.107 15.790 1.00 95.50 123 GLU A O 1
ATOM 910 N N . GLY A 1 124 ? -1.838 -0.128 15.884 1.00 95.44 124 GLY A N 1
ATOM 911 C CA . GLY A 1 124 ? -2.294 -0.179 17.267 1.00 95.44 124 GLY A CA 1
ATOM 912 C C . GLY A 1 124 ? -2.700 -1.578 17.692 1.00 95.44 124 GLY A C 1
ATOM 913 O O . GLY A 1 124 ? -2.552 -2.535 16.930 1.00 95.44 124 GLY A O 1
ATOM 914 N N . ARG A 1 125 ? -3.238 -1.692 18.903 1.00 96.19 125 ARG A N 1
ATOM 915 C CA . ARG A 1 125 ? -3.750 -2.951 19.445 1.00 96.19 125 ARG A CA 1
ATOM 916 C C . ARG A 1 125 ? -5.236 -3.082 19.145 1.00 96.19 125 ARG A C 1
ATOM 918 O O . ARG A 1 125 ? -6.012 -2.215 19.539 1.00 96.19 125 ARG A O 1
ATOM 925 N N . LEU A 1 126 ? -5.639 -4.145 18.453 1.00 96.81 126 LEU A N 1
ATOM 926 C CA . LEU A 1 126 ? -7.048 -4.373 18.127 1.00 96.81 126 LEU A CA 1
ATOM 927 C C . LEU A 1 126 ? -7.774 -5.004 19.323 1.00 96.81 126 LEU A C 1
ATOM 929 O O . LEU A 1 126 ? -7.358 -6.048 19.816 1.00 96.81 126 LEU A O 1
ATOM 933 N N . GLY A 1 127 ? -8.849 -4.381 19.795 1.00 95.69 127 GLY A N 1
ATOM 934 C CA . GLY A 1 127 ? -9.742 -4.919 20.820 1.00 95.69 127 GLY A CA 1
ATOM 935 C C . GLY A 1 127 ? -10.755 -5.917 20.254 1.00 95.69 127 GLY A C 1
ATOM 936 O O . GLY A 1 127 ? -11.048 -5.923 19.058 1.00 95.69 127 GLY A O 1
ATOM 937 N N . ALA A 1 128 ? -11.318 -6.759 21.125 1.00 94.56 128 ALA A N 1
ATOM 938 C CA . ALA A 1 128 ? -12.390 -7.695 20.758 1.00 94.56 128 ALA A CA 1
ATOM 939 C C . ALA A 1 128 ? -13.700 -6.985 20.353 1.00 94.56 128 ALA A C 1
ATOM 941 O O . ALA A 1 128 ? -14.549 -7.575 19.696 1.00 94.56 128 ALA A O 1
ATOM 942 N N . ASP A 1 129 ? -13.838 -5.711 20.715 1.00 94.81 129 ASP A N 1
ATOM 943 C CA . ASP A 1 129 ? -14.925 -4.797 20.358 1.00 94.81 129 ASP A CA 1
ATOM 944 C C . ASP A 1 129 ? -14.710 -4.097 19.001 1.00 94.81 129 ASP A C 1
ATOM 946 O O . ASP A 1 129 ? -15.393 -3.121 18.693 1.00 94.81 129 ASP A O 1
ATOM 950 N N . ALA A 1 130 ? -13.744 -4.568 18.202 1.00 94.31 130 ALA A N 1
ATOM 951 C CA . ALA A 1 130 ? -13.336 -3.964 16.936 1.00 94.31 130 ALA A CA 1
ATOM 952 C C . ALA A 1 130 ? -12.926 -2.487 17.077 1.00 94.31 130 ALA A C 1
ATOM 954 O O . ALA A 1 130 ? -13.193 -1.661 16.204 1.00 94.31 130 ALA A O 1
ATOM 955 N N . ARG A 1 131 ? -12.241 -2.136 18.170 1.00 96.50 131 ARG A N 1
ATOM 956 C CA . ARG A 1 131 ? -11.618 -0.819 18.335 1.00 96.50 131 ARG A CA 1
ATOM 957 C C . ARG A 1 131 ? -10.105 -0.931 18.327 1.00 96.50 131 ARG A C 1
ATOM 959 O O . ARG A 1 131 ? -9.525 -1.793 18.980 1.00 96.50 131 ARG A O 1
ATOM 966 N N . LEU A 1 132 ? -9.446 -0.041 17.598 1.00 96.25 132 LEU A N 1
ATOM 967 C CA . LEU A 1 132 ? -7.993 0.037 17.549 1.00 96.25 132 LEU A CA 1
ATOM 968 C C . LEU A 1 132 ? -7.495 1.002 18.627 1.00 96.25 132 LEU A C 1
ATOM 970 O O . LEU A 1 132 ? -7.667 2.217 18.507 1.00 96.25 132 LEU A O 1
ATOM 974 N N . ALA A 1 133 ? -6.874 0.468 19.677 1.00 95.94 133 ALA A N 1
ATOM 975 C CA . ALA A 1 133 ? -6.179 1.258 20.683 1.00 95.94 133 ALA A CA 1
ATOM 976 C C . ALA A 1 133 ? -4.860 1.784 20.104 1.00 95.94 133 ALA A C 1
ATOM 978 O O . ALA A 1 133 ? -3.993 1.013 19.682 1.00 95.94 133 ALA A O 1
ATOM 979 N N . ARG A 1 134 ? -4.730 3.108 20.065 1.00 92.38 134 ARG A N 1
ATOM 980 C CA . ARG A 1 134 ? -3.633 3.818 19.410 1.00 92.38 134 ARG A CA 1
ATOM 981 C C . ARG A 1 134 ? -2.516 4.144 20.397 1.00 92.38 134 ARG A C 1
ATOM 983 O O . ARG A 1 134 ? -2.773 4.497 21.544 1.00 92.38 134 ARG A O 1
ATOM 990 N N . SER A 1 135 ? -1.266 4.030 19.949 1.00 86.62 135 SER A N 1
ATOM 991 C CA . SER 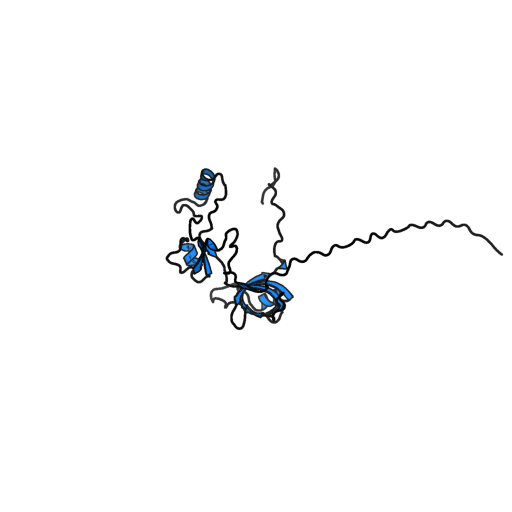A 1 135 ? -0.079 4.259 20.790 1.00 86.62 135 SER A CA 1
ATOM 992 C C . SER A 1 135 ? 0.202 5.732 21.090 1.00 86.62 135 SER A C 1
ATOM 994 O O . SER A 1 135 ? 1.003 6.027 21.968 1.00 86.62 135 SER A O 1
ATOM 996 N N . ASP A 1 136 ? -0.442 6.653 20.374 1.00 85.19 136 ASP A N 1
ATOM 997 C CA . ASP A 1 136 ? -0.335 8.101 20.589 1.00 85.19 136 ASP A CA 1
ATOM 998 C C . ASP A 1 136 ? -1.268 8.620 21.700 1.00 85.19 136 ASP A C 1
ATOM 1000 O O . ASP A 1 136 ? -1.362 9.826 21.914 1.00 85.19 136 ASP A O 1
ATOM 1004 N N . GLY A 1 137 ? -1.963 7.723 22.409 1.00 82.88 137 GLY A N 1
ATOM 1005 C CA . GLY A 1 137 ? -2.870 8.065 23.507 1.00 82.88 137 GLY A CA 1
ATOM 1006 C C . GLY A 1 137 ? -4.210 8.649 23.058 1.00 82.88 137 GLY A C 1
ATOM 1007 O O . GLY A 1 137 ? -5.052 8.962 23.901 1.00 82.88 137 GLY A O 1
ATOM 1008 N N . ALA A 1 138 ? -4.445 8.782 21.752 1.00 88.75 138 ALA A N 1
ATOM 1009 C CA . ALA A 1 138 ? -5.718 9.257 21.246 1.00 88.75 138 ALA A CA 1
ATOM 1010 C C . ALA A 1 138 ? -6.822 8.190 21.435 1.00 88.75 138 ALA A C 1
ATOM 1012 O O . ALA A 1 138 ? -6.525 6.992 21.516 1.00 88.75 138 ALA A O 1
ATOM 1013 N N . PRO A 1 139 ? -8.113 8.584 21.482 1.00 91.69 139 PRO A N 1
ATOM 1014 C CA . PRO A 1 139 ? -9.207 7.650 21.739 1.00 91.69 139 PRO A CA 1
ATOM 1015 C C . PRO A 1 139 ? -9.186 6.441 20.789 1.00 91.69 139 PRO A C 1
ATOM 1017 O O . PRO A 1 139 ? -8.857 6.620 19.605 1.00 91.69 139 PRO A O 1
ATOM 1020 N N . PRO A 1 140 ? -9.550 5.229 21.263 1.00 94.38 140 PRO A N 1
ATOM 1021 C CA . PRO A 1 140 ? -9.598 4.047 20.414 1.00 94.38 140 PRO A CA 1
ATOM 1022 C C . PRO A 1 140 ? -10.512 4.265 19.211 1.00 94.38 140 PRO A C 1
ATOM 1024 O O . PRO A 1 140 ? -11.642 4.737 19.360 1.00 94.38 140 PRO A O 1
ATOM 1027 N N . LEU A 1 141 ? -10.023 3.908 18.030 1.00 95.44 141 LEU A N 1
ATOM 1028 C CA . LEU A 1 141 ? -10.683 4.168 16.756 1.00 95.44 141 LEU A CA 1
ATOM 1029 C C . LEU A 1 141 ? -11.589 2.983 16.388 1.00 95.44 141 LEU A C 1
ATOM 1031 O O . LEU A 1 141 ? -11.075 1.864 16.331 1.00 95.44 141 LEU A O 1
ATOM 1035 N N . PRO A 1 142 ? -12.900 3.173 16.145 1.00 96.75 142 PRO A N 1
ATOM 1036 C CA . PRO A 1 142 ? -13.743 2.092 15.647 1.00 96.75 142 PRO A CA 1
ATOM 1037 C C . PRO A 1 142 ? -13.218 1.576 14.308 1.00 96.75 142 PRO A C 1
ATOM 1039 O O . PRO A 1 142 ? -12.825 2.363 13.443 1.00 96.75 142 PRO A O 1
ATOM 1042 N N . VAL A 1 143 ? -13.221 0.258 14.143 1.00 96.31 143 VAL A N 1
ATOM 1043 C CA . VAL A 1 143 ? -12.778 -0.433 12.937 1.00 96.31 143 VAL A CA 1
ATOM 1044 C C . VAL A 1 143 ? -13.964 -1.130 12.290 1.00 96.31 143 VAL A C 1
ATOM 1046 O O . VAL A 1 143 ? -14.707 -1.860 12.939 1.00 96.31 143 VAL A O 1
ATOM 1049 N N . GLU A 1 144 ? -14.097 -0.941 10.983 1.00 95.81 144 GLU A N 1
ATOM 1050 C CA . GLU A 1 144 ? -15.015 -1.698 10.138 1.00 95.81 144 GLU A CA 1
ATOM 1051 C C . GLU A 1 144 ? -14.214 -2.373 9.025 1.00 95.81 144 GLU A C 1
ATOM 1053 O O . GLU A 1 144 ? -13.200 -1.841 8.571 1.00 95.81 144 GLU A O 1
ATOM 1058 N N . LEU A 1 145 ? -14.647 -3.544 8.568 1.00 95.69 145 LEU A N 1
ATOM 1059 C CA . LEU A 1 145 ? -14.103 -4.124 7.346 1.00 95.69 145 LEU A CA 1
ATOM 1060 C C . LEU A 1 145 ? -14.723 -3.427 6.136 1.00 95.69 145 LEU A C 1
ATOM 1062 O O . LEU A 1 145 ? -15.886 -3.035 6.157 1.00 95.69 145 LEU A O 1
ATOM 1066 N N . THR A 1 146 ? -13.955 -3.302 5.058 1.00 94.56 146 THR A N 1
ATOM 1067 C CA . THR A 1 146 ? -14.516 -2.905 3.762 1.00 94.56 146 THR A CA 1
ATOM 1068 C C . THR A 1 146 ? -15.705 -3.827 3.415 1.00 94.56 146 THR A C 1
ATOM 1070 O O . THR A 1 146 ? -15.733 -4.989 3.824 1.00 94.56 146 THR A O 1
ATOM 1073 N N . PRO A 1 147 ? -16.729 -3.360 2.686 1.00 92.75 147 PRO A N 1
ATOM 1074 C CA . PRO A 1 147 ? -17.798 -4.247 2.252 1.00 92.75 147 PRO A CA 1
ATOM 1075 C C . PRO A 1 147 ? -17.283 -5.371 1.343 1.00 92.75 147 PRO A C 1
ATOM 1077 O O . PRO A 1 147 ? -16.461 -5.164 0.446 1.00 92.75 147 PRO A O 1
ATOM 1080 N N . LYS A 1 148 ? -17.801 -6.582 1.558 1.00 94.38 148 LYS A N 1
ATOM 1081 C CA . LYS A 1 148 ? -17.509 -7.746 0.720 1.00 94.38 148 LYS A CA 1
ATOM 1082 C C . LYS A 1 148 ? -18.135 -7.580 -0.670 1.00 94.38 148 LYS A C 1
ATOM 1084 O O . LYS A 1 148 ? -19.329 -7.317 -0.783 1.00 94.38 148 LYS A O 1
ATOM 1089 N N . LEU A 1 149 ? -17.368 -7.848 -1.728 1.00 91.12 149 LEU A N 1
ATOM 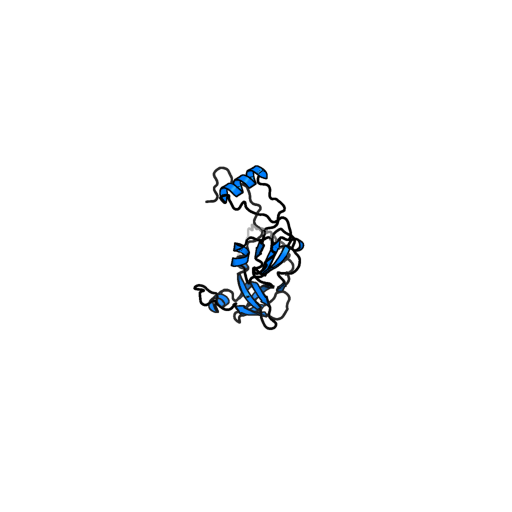1090 C CA . LEU A 1 149 ? -17.922 -8.005 -3.078 1.00 91.12 149 LEU A CA 1
ATOM 1091 C C . LEU A 1 149 ? -18.638 -9.353 -3.217 1.00 91.12 149 LEU A C 1
ATOM 1093 O O . LEU A 1 149 ? -18.156 -10.372 -2.717 1.00 91.12 149 LEU A O 1
ATOM 1097 N N . SER A 1 150 ? -19.757 -9.381 -3.941 1.00 94.38 150 SER A N 1
ATOM 1098 C CA . SER A 1 150 ? -20.593 -10.583 -4.097 1.00 94.38 150 SER A CA 1
ATOM 1099 C C . SER A 1 150 ? -19.843 -11.785 -4.685 1.00 94.38 150 SER A C 1
ATOM 1101 O O . SER A 1 150 ? -20.147 -12.927 -4.349 1.00 94.38 150 SER A O 1
ATOM 1103 N N . THR A 1 151 ? -18.829 -11.539 -5.513 1.00 94.44 151 THR A N 1
ATOM 1104 C CA . THR A 1 151 ? -17.994 -12.568 -6.147 1.00 94.44 151 THR A CA 1
ATOM 1105 C C . THR A 1 151 ? -16.867 -13.091 -5.250 1.00 94.44 151 THR A C 1
ATOM 1107 O O . THR A 1 151 ? -16.263 -14.118 -5.568 1.00 94.44 151 THR A O 1
ATOM 1110 N N . ASN A 1 152 ? -16.575 -12.440 -4.116 1.00 93.44 152 ASN A N 1
ATOM 1111 C CA . ASN A 1 152 ? -15.490 -12.862 -3.231 1.00 93.44 152 ASN A CA 1
ATOM 1112 C C . ASN A 1 152 ? -15.853 -14.171 -2.520 1.00 93.44 152 ASN A C 1
ATOM 1114 O O . ASN A 1 152 ? -16.778 -14.237 -1.706 1.00 93.44 152 ASN A O 1
ATOM 1118 N N . ARG A 1 153 ? -15.075 -15.224 -2.775 1.00 94.06 153 ARG A N 1
ATOM 1119 C CA . ARG A 1 153 ? -15.230 -16.521 -2.093 1.00 94.06 153 ARG A CA 1
ATOM 1120 C C . ARG A 1 153 ? -14.454 -16.626 -0.783 1.00 94.06 153 ARG A C 1
ATOM 1122 O O . ARG A 1 153 ? -14.803 -17.449 0.051 1.00 94.06 153 ARG A O 1
ATOM 1129 N N . SER A 1 154 ? -13.445 -15.780 -0.603 1.00 92.62 154 SER A N 1
ATOM 1130 C CA . SER A 1 154 ? -12.696 -15.621 0.641 1.00 92.62 154 SER A CA 1
ATOM 1131 C C . SER A 1 154 ? -12.713 -14.145 1.013 1.00 92.62 154 SER A C 1
ATOM 1133 O O . SER A 1 154 ? -12.428 -13.291 0.171 1.00 92.62 154 SER A O 1
ATOM 1135 N N . TYR A 1 155 ? -13.139 -13.839 2.234 1.00 94.19 155 TYR A N 1
ATOM 1136 C CA . TYR A 1 155 ? -13.258 -12.472 2.721 1.00 94.19 155 TYR A CA 1
ATOM 1137 C C . TYR A 1 155 ? -13.135 -12.444 4.24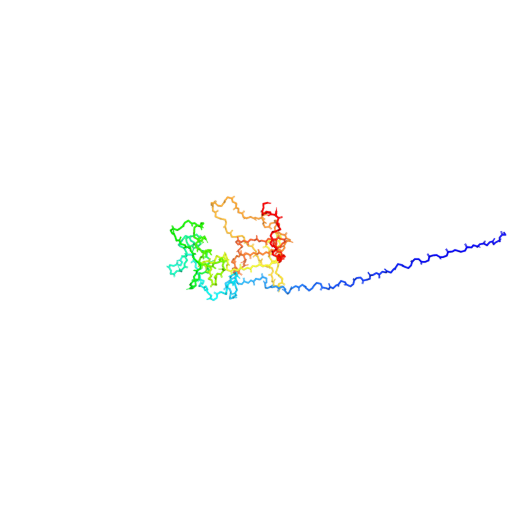1 1.00 94.19 155 TYR A C 1
ATOM 1139 O O . TYR A 1 155 ? -13.603 -13.371 4.898 1.00 94.19 155 TYR A O 1
ATOM 1147 N N . ALA A 1 156 ? -12.522 -11.390 4.780 1.00 93.25 156 ALA A N 1
ATOM 1148 C CA . ALA A 1 156 ? -12.452 -11.196 6.221 1.00 93.25 156 ALA A CA 1
ATOM 1149 C C . ALA A 1 156 ? -13.849 -10.921 6.792 1.00 93.25 156 ALA A C 1
ATOM 1151 O O . ALA A 1 156 ? -14.666 -10.243 6.177 1.00 93.25 156 ALA A O 1
ATOM 1152 N N . ASP A 1 157 ? -14.113 -11.420 7.987 1.00 92.38 157 ASP A N 1
ATOM 1153 C CA . ASP A 1 157 ? -15.382 -11.256 8.689 1.00 92.38 157 ASP A CA 1
ATOM 1154 C C . ASP A 1 157 ? -15.148 -11.023 10.191 1.00 92.38 157 ASP A C 1
ATOM 1156 O O . ASP A 1 157 ? -14.023 -10.773 10.639 1.00 92.38 157 ASP A O 1
ATOM 1160 N N . ALA A 1 158 ? -16.212 -11.111 10.991 1.00 90.75 158 ALA A N 1
ATOM 1161 C CA . ALA A 1 158 ? -16.117 -10.981 12.442 1.00 90.75 158 ALA A CA 1
ATOM 1162 C C . ALA A 1 158 ? -15.169 -12.021 13.076 1.00 90.75 158 ALA A C 1
ATOM 1164 O O . ALA A 1 158 ? -14.442 -11.687 14.011 1.00 90.75 158 ALA A O 1
ATOM 1165 N N . GLY A 1 159 ? -15.115 -13.252 12.551 1.00 92.75 159 GLY A N 1
ATOM 1166 C CA . GLY A 1 159 ? -14.186 -14.283 13.024 1.00 92.75 159 GLY A CA 1
ATOM 1167 C C . GLY A 1 159 ? -12.730 -13.932 12.719 1.00 92.75 159 GLY A C 1
ATOM 1168 O O . GLY A 1 159 ? -11.843 -14.137 13.549 1.00 92.75 159 GLY A O 1
ATOM 1169 N N . SER A 1 160 ? -12.489 -13.311 11.565 1.00 92.50 160 SER A N 1
ATOM 1170 C CA . SER A 1 160 ? -11.170 -12.781 11.208 1.00 92.50 160 SER A CA 1
ATOM 1171 C C . SER A 1 160 ? -10.734 -11.666 12.163 1.00 92.50 160 SER A C 1
ATOM 1173 O O . SER A 1 160 ? -9.602 -11.680 12.639 1.00 92.50 160 SER A O 1
ATOM 1175 N N . LEU A 1 161 ? -11.625 -10.726 12.502 1.00 92.12 161 LEU A N 1
ATOM 1176 C CA . LEU A 1 161 ? -11.331 -9.683 13.495 1.00 92.12 161 LEU A CA 1
ATOM 1177 C C . LEU A 1 161 ? -11.055 -10.276 14.883 1.00 92.12 161 LEU A C 1
ATOM 1179 O O . LEU A 1 161 ? -10.110 -9.850 15.544 1.00 92.12 161 LEU A O 1
ATOM 1183 N N . ALA A 1 162 ? -11.813 -11.298 15.291 1.00 92.06 162 ALA A N 1
ATOM 1184 C CA . ALA A 1 162 ? -11.591 -11.999 16.553 1.00 92.06 162 ALA A CA 1
ATOM 1185 C C . ALA A 1 162 ? -10.206 -12.669 16.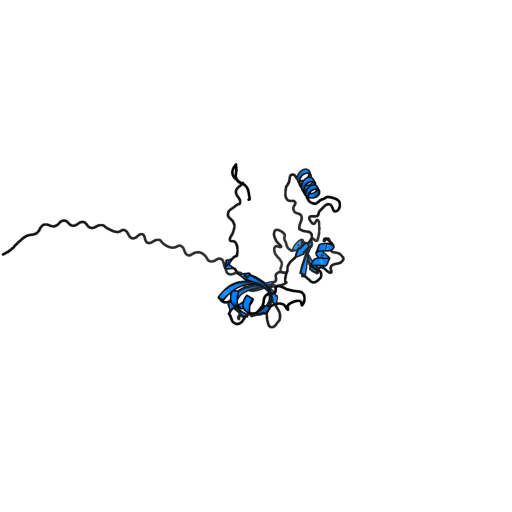617 1.00 92.06 162 ALA A C 1
ATOM 1187 O O . ALA A 1 162 ? -9.553 -12.613 17.656 1.00 92.06 162 ALA A O 1
ATOM 1188 N N . PHE A 1 163 ? -9.704 -13.229 15.510 1.00 92.25 163 PHE A N 1
ATOM 1189 C CA . PHE A 1 163 ? -8.336 -13.763 15.437 1.00 92.25 163 PHE A CA 1
ATOM 1190 C C . PHE A 1 163 ? -7.255 -12.691 15.670 1.00 92.25 163 PHE A C 1
ATOM 1192 O O . PHE A 1 163 ? -6.185 -12.985 16.209 1.00 92.25 163 PHE A O 1
ATOM 1199 N N . PHE A 1 164 ? -7.507 -11.448 15.256 1.00 94.38 164 PHE A N 1
ATOM 1200 C CA . PHE A 1 164 ? -6.581 -10.330 15.458 1.00 94.38 164 PHE A CA 1
ATOM 1201 C C . PHE A 1 164 ? -6.738 -9.636 16.817 1.00 94.38 164 PHE A C 1
ATOM 1203 O O . PHE A 1 164 ? -5.850 -8.870 17.202 1.00 94.38 164 PHE A O 1
ATOM 1210 N N . ALA A 1 165 ? -7.830 -9.895 17.540 1.00 94.69 165 ALA A N 1
ATOM 1211 C CA . ALA A 1 165 ? -8.110 -9.274 18.826 1.00 94.69 165 ALA A CA 1
ATOM 1212 C C . ALA A 1 165 ? -7.008 -9.568 19.859 1.00 94.69 165 ALA A C 1
ATOM 1214 O O . ALA A 1 165 ? -6.433 -10.653 19.921 1.00 94.69 165 ALA A O 1
ATOM 1215 N N . GLY A 1 166 ? -6.688 -8.561 20.670 1.00 94.25 166 GLY A N 1
ATOM 1216 C CA . GLY A 1 166 ? -5.597 -8.592 21.639 1.00 94.25 166 GLY A CA 1
ATOM 1217 C C . GLY A 1 166 ? -4.196 -8.507 21.024 1.00 94.25 166 GLY A C 1
ATOM 1218 O O . GLY A 1 166 ? -3.219 -8.531 21.769 1.00 94.25 166 GLY A O 1
ATOM 1219 N N . GLY A 1 167 ? -4.062 -8.402 19.699 1.00 94.56 167 GLY A N 1
ATOM 1220 C CA . GLY A 1 167 ? -2.779 -8.291 19.009 1.00 94.56 167 GLY A CA 1
ATOM 1221 C C . GLY A 1 167 ? -2.484 -6.883 18.498 1.00 94.56 167 GLY A C 1
ATOM 1222 O O . GLY A 1 167 ? -3.391 -6.107 18.200 1.00 94.56 167 GLY A O 1
ATOM 1223 N N . ASP A 1 168 ? -1.195 -6.576 18.345 1.00 95.69 168 ASP A N 1
ATOM 1224 C CA . ASP A 1 168 ? -0.753 -5.378 17.635 1.00 95.69 168 ASP A CA 1
ATOM 1225 C C . ASP A 1 168 ? -0.847 -5.607 16.123 1.00 95.69 168 ASP A C 1
ATOM 1227 O O . ASP A 1 168 ? -0.324 -6.588 15.578 1.00 95.69 168 ASP A O 1
ATOM 1231 N N . VAL A 1 169 ? -1.529 -4.694 15.441 1.00 95.94 169 VAL A N 1
ATOM 1232 C CA . VAL A 1 169 ? -1.833 -4.771 14.015 1.00 95.94 169 VAL A CA 1
ATOM 1233 C C . VAL A 1 169 ? -1.380 -3.513 13.288 1.00 95.94 169 VAL A C 1
ATOM 1235 O O . VAL A 1 169 ? -1.252 -2.431 13.863 1.00 95.94 169 VAL A O 1
ATOM 1238 N N . LYS A 1 170 ? -1.148 -3.675 11.989 1.00 95.25 170 LYS A N 1
ATOM 1239 C CA . LYS A 1 170 ? -1.016 -2.603 11.013 1.00 95.25 170 LYS A CA 1
ATOM 1240 C C . LYS A 1 170 ? -2.115 -2.772 9.983 1.00 95.25 170 LYS A C 1
ATOM 1242 O O . LYS A 1 170 ? -2.187 -3.802 9.318 1.00 95.25 170 LYS A O 1
ATOM 1247 N N . ALA A 1 171 ? -2.953 -1.763 9.848 1.00 95.25 171 ALA A N 1
ATOM 1248 C CA . ALA A 1 171 ? -4.063 -1.738 8.921 1.00 95.25 171 ALA A CA 1
ATOM 1249 C C . ALA A 1 171 ? -3.842 -0.670 7.846 1.00 95.25 171 ALA A C 1
ATOM 1251 O O . ALA A 1 171 ? -3.273 0.392 8.112 1.00 95.25 171 ALA A O 1
ATOM 1252 N N . ARG A 1 172 ? -4.310 -0.939 6.627 1.00 96.12 172 ARG A N 1
ATOM 1253 C CA . ARG A 1 172 ? -4.504 0.080 5.588 1.00 96.12 172 ARG A CA 1
ATOM 1254 C C . ARG A 1 172 ? -5.982 0.197 5.272 1.00 96.12 172 ARG A C 1
ATOM 1256 O O . ARG A 1 172 ? -6.689 -0.811 5.238 1.00 96.12 172 ARG A O 1
ATOM 1263 N N . GLY A 1 173 ? -6.436 1.420 5.051 1.00 96.00 173 GLY A N 1
ATOM 1264 C CA . GLY A 1 173 ? -7.847 1.703 4.855 1.00 96.00 173 GLY A CA 1
ATOM 1265 C C . GLY A 1 173 ? -8.135 3.178 4.621 1.00 96.00 173 GLY A C 1
ATOM 1266 O O . GLY A 1 173 ? -7.241 3.969 4.304 1.00 96.00 173 GLY A O 1
ATOM 1267 N N . ALA A 1 174 ? -9.400 3.539 4.781 1.00 95.62 174 ALA A N 1
ATOM 1268 C CA . ALA A 1 174 ? -9.855 4.918 4.753 1.00 95.62 174 ALA A CA 1
ATOM 1269 C C . ALA A 1 174 ? -10.364 5.318 6.138 1.00 95.62 174 ALA A C 1
ATOM 1271 O O . ALA A 1 174 ? -11.204 4.634 6.723 1.00 95.62 174 ALA A O 1
ATOM 1272 N N . LEU A 1 175 ? -9.856 6.434 6.656 1.00 96.19 175 LEU A N 1
ATOM 1273 C CA . LEU A 1 175 ? -10.479 7.105 7.780 1.00 96.19 175 LEU A CA 1
ATOM 1274 C C . LEU A 1 175 ? -11.709 7.863 7.273 1.00 96.19 175 LEU A C 1
ATOM 1276 O O . LEU A 1 175 ? -11.627 8.603 6.296 1.00 96.19 175 LEU A O 1
ATOM 1280 N N . THR A 1 176 ? -12.829 7.665 7.950 1.00 94.69 176 THR A N 1
ATOM 1281 C CA . THR A 1 176 ? -14.040 8.481 7.833 1.00 94.69 176 THR A CA 1
ATOM 1282 C C . THR A 1 176 ? -14.176 9.330 9.094 1.00 94.69 176 THR A C 1
ATOM 1284 O O . THR A 1 176 ? -13.396 9.171 10.033 1.00 94.69 176 THR A O 1
ATOM 1287 N N . GLU A 1 177 ? -15.181 10.197 9.155 1.00 90.88 177 GLU A N 1
ATOM 1288 C CA . GLU A 1 177 ? -15.451 10.999 10.356 1.00 90.88 177 GLU A CA 1
ATOM 1289 C C . GLU A 1 177 ? -15.706 10.135 11.606 1.00 90.88 177 GLU A C 1
ATOM 1291 O O . GLU A 1 177 ? -15.368 10.536 12.717 1.00 90.88 177 GLU A O 1
ATOM 1296 N N . GLU A 1 178 ? -16.243 8.924 11.433 1.00 92.38 178 GLU A N 1
ATOM 1297 C CA . GLU A 1 178 ? -16.669 8.067 12.546 1.00 92.38 178 GLU A CA 1
ATOM 1298 C C . GLU A 1 178 ? -15.708 6.910 12.844 1.00 92.38 178 GLU A C 1
ATOM 1300 O O . GLU A 1 178 ? -15.618 6.438 13.981 1.00 92.38 178 GLU A O 1
ATOM 1305 N N . ARG A 1 179 ? -15.038 6.379 11.815 1.00 96.00 179 ARG A N 1
ATOM 1306 C CA . ARG A 1 179 ? -14.373 5.068 11.886 1.00 96.00 179 ARG A CA 1
ATOM 1307 C C . ARG A 1 179 ? -13.319 4.853 10.812 1.00 96.00 179 ARG A C 1
ATOM 1309 O O . ARG A 1 179 ? -13.269 5.562 9.806 1.00 96.00 179 ARG A O 1
ATOM 1316 N N . PHE A 1 180 ? -12.505 3.825 11.009 1.00 97.12 180 PHE A N 1
ATOM 1317 C CA . PHE A 1 180 ? -11.512 3.364 10.049 1.00 97.12 180 PHE A CA 1
ATOM 1318 C C . PHE A 1 180 ? -12.022 2.141 9.287 1.00 97.12 180 PHE A C 1
ATOM 1320 O O . PHE A 1 180 ? -12.161 1.056 9.854 1.00 97.12 180 PHE A O 1
ATOM 1327 N N . VAL A 1 181 ? -12.279 2.317 7.992 1.00 97.19 181 VAL A N 1
ATOM 1328 C CA . VAL A 1 181 ? -12.716 1.244 7.096 1.00 97.19 181 VAL A CA 1
ATOM 1329 C C . VAL A 1 181 ? -11.478 0.534 6.553 1.00 97.19 181 VAL A C 1
ATOM 1331 O O . VAL A 1 181 ? -10.757 1.057 5.701 1.00 97.19 181 VAL A O 1
ATOM 1334 N N . VAL A 1 182 ? -11.202 -0.653 7.086 1.00 96.19 182 VAL A N 1
ATOM 1335 C CA . VAL A 1 182 ? -10.009 -1.455 6.810 1.00 96.19 182 VAL A CA 1
ATOM 1336 C C . VAL A 1 182 ? -10.151 -2.193 5.486 1.00 96.19 182 VAL A C 1
ATOM 1338 O O . VAL A 1 182 ? -11.129 -2.906 5.255 1.00 96.19 182 VAL A O 1
ATOM 1341 N N . ARG A 1 183 ? -9.127 -2.087 4.638 1.00 94.38 183 ARG A N 1
ATOM 1342 C CA . ARG A 1 183 ? -8.975 -2.871 3.405 1.00 94.38 183 ARG A CA 1
ATOM 1343 C C . ARG A 1 183 ? -7.952 -3.991 3.554 1.00 94.38 183 ARG A C 1
ATOM 1345 O O . ARG A 1 183 ? -8.149 -5.072 3.008 1.00 94.38 183 ARG A O 1
ATOM 1352 N N . THR A 1 184 ? -6.875 -3.757 4.302 1.00 94.25 184 THR A N 1
ATOM 1353 C CA . THR A 1 184 ? -5.908 -4.801 4.666 1.00 94.25 184 THR A CA 1
ATOM 1354 C C . THR A 1 184 ? -5.548 -4.707 6.139 1.00 94.25 184 THR A C 1
ATOM 1356 O O . THR A 1 184 ? -5.421 -3.613 6.688 1.00 94.25 184 THR A O 1
ATOM 1359 N N . LEU A 1 185 ? -5.379 -5.863 6.777 1.00 93.44 185 LEU A N 1
ATOM 1360 C CA . LEU A 1 185 ? -5.039 -5.985 8.189 1.00 93.44 185 LEU A CA 1
ATOM 1361 C C . LEU A 1 185 ? -3.880 -6.966 8.329 1.00 93.44 185 LEU A C 1
ATOM 1363 O O . LEU A 1 185 ? -3.980 -8.106 7.877 1.00 93.44 185 LEU A O 1
ATOM 1367 N N . TRP A 1 186 ? -2.779 -6.517 8.930 1.00 94.00 186 TRP A N 1
ATOM 1368 C CA . TRP A 1 186 ? -1.587 -7.330 9.121 1.00 94.00 186 TRP A CA 1
ATOM 1369 C C . TRP A 1 186 ? -1.199 -7.425 10.602 1.00 94.00 186 TRP A C 1
ATOM 1371 O O . TRP A 1 186 ? -1.016 -6.397 11.259 1.00 94.00 186 TRP A O 1
ATOM 1381 N N . PRO A 1 187 ? -1.016 -8.636 11.142 1.00 94.31 187 PRO A N 1
ATOM 1382 C CA . PRO A 1 187 ? -0.523 -8.843 12.499 1.00 94.31 187 PRO A CA 1
ATOM 1383 C C . PRO A 1 187 ? 0.967 -8.477 12.603 1.00 94.31 187 PRO A C 1
ATOM 1385 O O . PRO A 1 187 ? 1.817 -9.105 11.969 1.00 94.31 187 PRO A O 1
ATOM 1388 N N . LYS A 1 188 ? 1.324 -7.506 13.455 1.00 93.25 188 LYS A N 1
ATOM 1389 C CA . LYS A 1 188 ? 2.716 -7.024 13.586 1.00 93.25 188 LYS A CA 1
ATOM 1390 C C . LYS A 1 188 ? 3.681 -8.085 14.112 1.00 93.25 188 LYS A C 1
ATOM 1392 O O . LYS A 1 188 ? 4.869 -7.992 13.840 1.00 93.25 188 LYS A O 1
ATOM 1397 N N . ARG A 1 189 ? 3.184 -9.128 14.783 1.00 90.69 189 ARG A N 1
ATOM 1398 C CA . ARG A 1 189 ? 4.002 -10.273 15.227 1.00 90.69 189 ARG A CA 1
ATOM 1399 C C . ARG A 1 189 ? 4.658 -11.065 14.084 1.00 90.69 189 ARG A C 1
ATOM 1401 O O . ARG A 1 189 ? 5.588 -11.809 14.346 1.00 90.69 189 ARG A O 1
ATOM 1408 N N . TYR A 1 190 ? 4.185 -10.910 12.844 1.00 89.69 190 TYR A N 1
ATOM 1409 C CA . TYR A 1 190 ? 4.820 -11.489 11.650 1.00 89.69 190 TYR A CA 1
ATOM 1410 C C . TYR A 1 190 ? 5.619 -10.456 10.849 1.00 89.69 190 TYR A C 1
ATOM 1412 O O . TYR A 1 190 ? 6.042 -10.740 9.730 1.00 89.69 190 TYR A O 1
ATOM 1420 N N . ALA A 1 191 ? 5.777 -9.231 11.358 1.00 87.69 191 ALA A N 1
ATOM 1421 C CA . ALA A 1 191 ? 6.649 -8.264 10.715 1.00 87.69 191 ALA A CA 1
ATOM 1422 C C . ALA A 1 191 ? 8.079 -8.809 10.751 1.00 87.69 191 ALA A C 1
ATOM 1424 O O . ALA A 1 191 ? 8.614 -9.108 11.819 1.00 87.69 191 ALA A O 1
ATOM 1425 N N . LEU A 1 192 ? 8.682 -8.941 9.573 1.00 81.31 192 LEU A N 1
ATOM 1426 C CA . LEU A 1 192 ? 10.091 -9.276 9.473 1.00 81.31 192 LEU A CA 1
ATOM 1427 C C . LEU A 1 192 ? 10.892 -8.114 10.068 1.00 81.31 192 LEU A C 1
ATOM 1429 O O . LEU A 1 192 ? 10.652 -6.949 9.738 1.00 81.31 192 LEU A O 1
ATOM 1433 N N . GLY A 1 193 ? 11.824 -8.435 10.963 1.00 78.06 193 GLY A N 1
ATOM 1434 C CA . GLY A 1 193 ? 12.835 -7.479 11.396 1.00 78.06 193 GLY A CA 1
ATOM 1435 C C . GLY A 1 193 ? 13.750 -7.091 10.234 1.00 78.06 193 GLY A C 1
ATOM 1436 O O . GLY A 1 193 ? 13.643 -7.632 9.131 1.00 78.06 193 GLY A O 1
ATOM 1437 N N . ALA A 1 194 ? 14.680 -6.169 10.485 1.00 74.31 194 ALA A N 1
ATOM 1438 C CA . ALA A 1 194 ? 15.767 -5.943 9.542 1.00 74.31 194 ALA A CA 1
ATOM 1439 C C . ALA A 1 194 ? 16.475 -7.283 9.294 1.00 74.31 194 ALA A C 1
ATOM 1441 O O . ALA A 1 194 ? 16.983 -7.900 10.233 1.00 74.31 194 ALA A O 1
ATOM 1442 N N . ALA A 1 195 ? 16.443 -7.757 8.048 1.00 68.31 195 ALA A N 1
ATOM 1443 C CA . ALA A 1 195 ? 17.166 -8.959 7.678 1.00 68.31 195 ALA A CA 1
ATOM 1444 C C . ALA A 1 195 ? 18.660 -8.722 7.924 1.00 68.31 195 ALA A C 1
ATOM 1446 O O . ALA A 1 195 ? 19.167 -7.618 7.694 1.00 68.31 195 ALA A O 1
ATOM 1447 N N . ALA A 1 196 ? 19.365 -9.761 8.374 1.00 73.19 196 ALA A N 1
ATOM 1448 C CA . ALA A 1 196 ? 20.816 -9.749 8.290 1.00 73.19 196 ALA A CA 1
ATOM 1449 C C . ALA A 1 196 ? 21.218 -9.471 6.826 1.00 73.19 196 ALA A C 1
ATOM 1451 O O . ALA A 1 196 ? 20.490 -9.881 5.914 1.00 73.19 196 ALA A O 1
ATOM 1452 N N . PRO A 1 197 ? 22.338 -8.770 6.580 1.00 76.94 197 PRO A N 1
ATOM 1453 C CA . PRO A 1 197 ? 22.827 -8.563 5.225 1.00 76.94 197 PRO A CA 1
ATOM 1454 C C . PRO A 1 197 ? 22.885 -9.895 4.475 1.00 76.94 197 PRO A C 1
ATOM 1456 O O . PRO A 1 197 ? 23.405 -10.880 5.000 1.00 76.94 197 PRO A O 1
ATOM 1459 N N . SER A 1 198 ? 22.337 -9.931 3.260 1.00 78.44 198 SER A N 1
ATOM 1460 C CA . SER A 1 198 ? 22.416 -11.117 2.411 1.00 78.44 198 SER A CA 1
ATOM 1461 C C . SER A 1 198 ? 23.884 -11.445 2.146 1.00 78.44 198 SER A C 1
ATOM 1463 O O . SER A 1 198 ? 24.613 -10.606 1.611 1.00 78.44 198 SER A O 1
ATOM 1465 N N . VAL A 1 199 ? 24.307 -12.655 2.498 1.00 82.25 199 VAL A N 1
ATOM 1466 C CA . VAL A 1 199 ? 25.614 -13.191 2.110 1.00 82.25 199 VAL A CA 1
ATOM 1467 C C . VAL A 1 199 ? 25.468 -13.969 0.801 1.00 82.25 199 VAL A C 1
ATOM 1469 O O . VAL A 1 199 ? 24.419 -14.578 0.580 1.00 82.25 199 VAL A O 1
ATOM 1472 N N . PRO A 1 200 ? 26.468 -13.938 -0.099 1.00 85.50 200 PRO A N 1
ATOM 1473 C CA . PRO A 1 200 ? 26.479 -14.826 -1.254 1.00 85.50 200 PRO A CA 1
ATOM 1474 C C . PRO A 1 200 ? 26.357 -16.286 -0.809 1.00 85.50 200 PRO A C 1
ATOM 1476 O O . PRO A 1 200 ? 26.935 -16.656 0.214 1.00 85.50 200 PRO A O 1
ATOM 1479 N N . LEU A 1 201 ? 25.647 -17.099 -1.595 1.00 83.25 201 LEU A N 1
ATOM 1480 C CA . LEU A 1 201 ? 25.624 -18.550 -1.404 1.00 83.25 201 LEU A CA 1
ATOM 1481 C C . LEU A 1 201 ? 27.057 -19.089 -1.396 1.00 83.25 201 LEU A C 1
ATOM 1483 O O . LEU A 1 201 ? 27.874 -18.715 -2.247 1.00 83.25 201 LEU A O 1
ATOM 1487 N N . ALA A 1 202 ? 27.361 -19.970 -0.449 1.00 88.31 202 ALA A N 1
ATOM 1488 C CA . ALA A 1 202 ? 28.613 -20.704 -0.456 1.00 88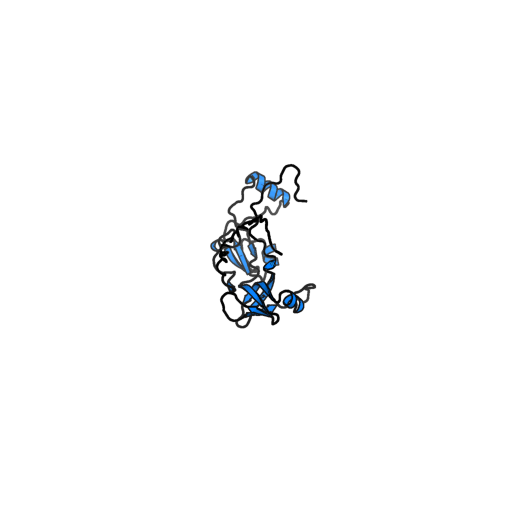.31 202 ALA A CA 1
ATOM 1489 C C . ALA A 1 202 ? 28.639 -21.711 -1.621 1.00 88.31 202 ALA A C 1
ATOM 1491 O O . ALA A 1 202 ? 27.611 -22.082 -2.193 1.00 88.31 202 ALA A O 1
ATOM 1492 N N . GLY A 1 203 ? 29.836 -22.173 -1.994 1.00 87.69 203 GLY A N 1
ATOM 1493 C CA . GLY A 1 203 ? 29.979 -23.182 -3.043 1.00 87.69 203 GLY A CA 1
ATOM 1494 C C . GLY A 1 203 ? 29.212 -24.460 -2.693 1.00 87.69 203 GLY A C 1
ATOM 1495 O O . GLY A 1 203 ? 29.527 -25.108 -1.699 1.00 87.69 203 GLY A O 1
ATOM 1496 N N . GLY A 1 204 ? 28.230 -24.820 -3.523 1.00 87.06 204 GLY A N 1
ATOM 1497 C CA . GLY A 1 204 ? 27.372 -25.993 -3.326 1.00 87.06 204 GLY A CA 1
ATOM 1498 C C . GLY A 1 204 ? 26.028 -25.703 -2.652 1.00 87.06 204 GLY A C 1
ATOM 1499 O O . GLY A 1 204 ? 25.202 -26.608 -2.574 1.00 87.06 204 GLY A O 1
ATOM 1500 N N . GLU A 1 205 ? 25.775 -24.469 -2.211 1.00 87.62 205 GLU A N 1
ATOM 1501 C CA . GLU A 1 205 ? 24.448 -24.059 -1.751 1.00 87.62 205 GLU A CA 1
ATOM 1502 C C . GLU A 1 205 ? 23.542 -23.686 -2.930 1.00 87.62 205 GLU A C 1
ATOM 1504 O O . GLU A 1 205 ? 23.980 -23.128 -3.940 1.00 87.62 205 GLU A O 1
ATOM 1509 N N . THR A 1 206 ? 22.252 -23.980 -2.782 1.00 80.31 206 THR A N 1
ATOM 1510 C CA . THR A 1 206 ? 21.196 -23.596 -3.726 1.00 80.31 206 THR A CA 1
ATOM 1511 C C . THR A 1 206 ? 20.060 -22.920 -2.955 1.00 80.31 206 THR A C 1
ATOM 1513 O O . THR A 1 206 ? 19.978 -23.063 -1.738 1.00 80.31 206 THR A O 1
ATOM 1516 N N . VAL A 1 207 ? 19.204 -22.157 -3.643 1.00 73.81 207 VAL A N 1
ATOM 1517 C CA . VAL A 1 207 ? 18.044 -21.462 -3.037 1.00 73.81 207 VAL A CA 1
ATOM 1518 C C . VAL A 1 207 ? 16.798 -22.370 -2.996 1.00 73.81 207 VAL A C 1
ATOM 1520 O O . VAL A 1 207 ? 15.677 -21.870 -2.938 1.00 73.81 207 VAL A O 1
ATOM 1523 N N . GLU A 1 208 ? 16.982 -23.688 -3.085 1.00 46.00 208 GLU A N 1
ATOM 1524 C CA . GLU A 1 208 ? 15.902 -24.686 -3.073 1.00 46.00 208 GLU A CA 1
ATOM 1525 C C . GLU A 1 208 ? 15.630 -25.244 -1.672 1.00 46.00 208 GLU A C 1
ATOM 1527 O O . GLU A 1 208 ? 16.603 -25.542 -0.940 1.00 46.00 208 GLU A O 1
#

Radius of gyration: 28.11 Å; Cα contacts (8 Å, |Δi|>4): 288; chains: 1; bounding box: 59×50×109 Å

Nearest PDB structures (foldseek):
  8c2q-assembly1_A  TM=4.936E-01  e=8.463E-01  Salmonella enterica subsp. enterica serovar Typhimurium
  5hgq-assembly2_D  TM=4.389E-01  e=1.093E+00  Loa loa
  7aed-assembly1_B  TM=3.448E-01  e=3.682E+00  Enterococcus faecalis
  2gx5-assembly1_B  TM=3.293E-01  e=6.978E+00  Bacillus subtilis

Solvent-accessible surface area (backbone atoms only — not comparable to full-atom values): 13083 Å² total; per-residue (Å²): 137,84,89,80,92,88,86,83,89,81,87,81,83,81,81,80,79,81,78,80,77,74,79,78,79,73,74,80,82,68,78,25,61,41,65,62,77,55,88,51,67,60,84,96,39,57,43,85,53,37,44,81,45,43,24,72,56,87,87,56,66,47,60,66,69,56,26,63,76,34,35,92,37,54,29,33,32,24,73,65,70,43,50,81,78,57,92,88,47,56,72,70,55,39,53,47,52,48,32,71,76,48,73,66,54,87,67,101,42,49,60,20,62,42,81,61,81,37,59,23,36,40,36,28,36,29,36,82,84,41,27,34,41,34,81,76,74,53,80,62,41,42,53,42,72,55,84,81,58,92,84,59,88,73,77,87,49,73,70,53,50,53,73,45,30,82,32,52,34,41,31,31,18,44,75,54,100,81,35,35,37,32,75,44,80,42,61,49,90,72,58,78,68,88,71,75,83,86,71,80,76,58,96,90,60,74,99,121

pLDDT: mean 84.63, std 17.49, range [34.03, 97.19]